Protein AF-A0A419EZ38-F1 (afdb_monomer_lite)

Secondary structure (DSSP, 8-state):
----------HHHHHHHHHHH-TT-HHHHHHHHHHHHHHHHHHHHHHHHTTPPPPTT--SSHHHHHHHHHHHHHHHT--BTTBTTHHHHHHHHHTT---TTTS-HHHHHHHHHHHHHHHHHHHHHHHHSS--HHHHHHHHHHHHHHTSTTEEEEE-TTT-PEEEEESS--SPP-TTSPPPPHHHHHHHHHHHHHH---HHHHHHHHHHHHHH-TTS-S-EEHHHHHHHHHHHHHHHHS-SS--PPP-HHHHHHHHHHHHHHHHHHIIIIIHHHHHHTTSS-GGGHHHHHHHHHHHHHHHHHHS----HHHHHHHH-TTS-HHHIIIIIHHHHHHHHHHHHHHHHHHHHHHGGGS---

Radius of gyration: 25.76 Å; chains: 1; bounding box: 58×53×88 Å

Foldseek 3Di:
DDPPPPPDPPQLLVLLLQCVVCVVDPVSVVSNLVSLLVLLLVLVLVCVVVVDDFFPPADPDSVSSSVLSVVLVPVQQDADVVQGSVLVVVQCVVVVNDPSVPDDSVVSVVSVSVSSSVSSVVVRVVSNQPFDVVLVVLLVVLVVLQVDPQKDWDADPPQRFIKIAGPVQPDDWPVVAAADDLLVLLVQLLVLVVVDVPSNSSVVSSLVVLSVVSRHTSMDGSLSNSLSNLLNVQQVVVCPDDDDPDNCVVLVVLLVVLLVVLLVCCVPPPVVVCVVVVLDDPVCVSLLSQLLSSQSSSCSRNVHGNDSVVSSCSRPVVADPVNCVVRPVVSSCVSNVSSVVSSCVSVVVVVVPPPDD

Structure (mmCIF, N/CA/C/O backbone):
data_AF-A0A419EZ38-F1
#
_entry.id   AF-A0A419EZ38-F1
#
loop_
_atom_site.group_PDB
_atom_site.id
_atom_site.type_symbol
_atom_site.label_atom_id
_atom_site.label_alt_id
_atom_site.label_comp_id
_atom_site.label_asym_id
_atom_site.label_entity_id
_atom_site.label_seq_id
_atom_site.pdbx_PDB_ins_code
_atom_site.Cartn_x
_atom_site.Cartn_y
_atom_site.Cartn_z
_atom_site.occupancy
_atom_site.B_iso_or_equiv
_atom_site.auth_seq_id
_atom_site.auth_comp_id
_atom_site.auth_asym_id
_atom_site.auth_atom_id
_atom_site.pdbx_PDB_model_num
ATOM 1 N N . MET A 1 1 ? -13.660 16.833 58.327 1.00 40.72 1 MET A N 1
ATOM 2 C CA . MET A 1 1 ? -12.848 17.108 57.128 1.00 40.72 1 MET A CA 1
ATOM 3 C C . MET A 1 1 ? -13.363 16.194 56.044 1.00 40.72 1 MET A C 1
ATOM 5 O O . MET A 1 1 ? -12.962 15.042 55.965 1.00 40.72 1 MET A O 1
ATOM 9 N N . SER A 1 2 ? -14.367 16.683 55.332 1.00 37.59 2 SER A N 1
ATOM 10 C CA . SER A 1 2 ? -15.041 15.979 54.251 1.00 37.59 2 SER A CA 1
ATOM 11 C C . SER A 1 2 ? -14.731 16.806 53.015 1.00 37.59 2 SER A C 1
ATOM 13 O O . SER A 1 2 ? -15.433 17.773 52.734 1.00 37.59 2 SER A O 1
ATOM 15 N N . ASP A 1 3 ? -13.627 16.488 52.340 1.00 39.81 3 ASP A N 1
ATOM 16 C CA . ASP A 1 3 ? -13.374 17.002 50.996 1.00 39.81 3 ASP A CA 1
ATOM 17 C C . ASP A 1 3 ? -14.298 16.245 50.043 1.00 39.81 3 ASP A C 1
ATOM 19 O O . ASP A 1 3 ? -13.928 15.284 49.373 1.00 39.81 3 ASP A O 1
ATOM 23 N N . SER A 1 4 ? -15.560 16.666 50.031 1.00 40.25 4 SER A N 1
ATOM 24 C CA . SER A 1 4 ? -16.464 16.469 48.909 1.00 40.25 4 SER A CA 1
ATOM 25 C C . SER A 1 4 ? -15.930 17.310 47.754 1.00 40.25 4 SER A C 1
ATOM 27 O O . SER A 1 4 ? -16.379 18.431 47.519 1.00 40.25 4 SER A O 1
ATOM 29 N N . SER A 1 5 ? -14.915 16.780 47.068 1.00 44.94 5 SER A N 1
ATOM 30 C CA . SER A 1 5 ? -14.489 17.295 45.778 1.00 44.94 5 SER A CA 1
ATOM 31 C C . SER A 1 5 ? -15.678 17.159 44.833 1.00 44.94 5 SER A C 1
ATOM 33 O O . SER A 1 5 ? -16.030 16.045 44.431 1.00 44.94 5 SER A O 1
ATOM 35 N N . ASN A 1 6 ? -16.307 18.291 44.518 1.00 41.53 6 ASN A N 1
ATOM 36 C CA . ASN A 1 6 ? -17.146 18.455 43.340 1.00 41.53 6 ASN A CA 1
ATOM 37 C C . ASN A 1 6 ? -16.342 17.943 42.145 1.00 41.53 6 ASN A C 1
ATOM 39 O O . ASN A 1 6 ? -15.473 18.634 41.619 1.00 41.53 6 ASN A O 1
ATOM 43 N N . THR A 1 7 ? -16.585 16.692 41.773 1.00 51.69 7 THR A N 1
ATOM 44 C CA . THR A 1 7 ? -16.145 16.140 40.502 1.00 51.69 7 THR A CA 1
ATOM 45 C C . THR A 1 7 ? -17.016 16.851 39.486 1.00 51.69 7 THR A C 1
ATOM 47 O O . THR A 1 7 ? -18.192 16.532 39.355 1.00 51.69 7 THR A O 1
ATOM 50 N N . GLU A 1 8 ? -16.474 17.911 38.884 1.00 53.47 8 GLU A N 1
ATOM 51 C CA . GLU A 1 8 ? -17.112 18.626 37.782 1.00 53.47 8 GLU A CA 1
ATOM 52 C C . GLU A 1 8 ? -17.697 17.603 36.805 1.00 53.47 8 GLU A C 1
ATOM 54 O O . GLU A 1 8 ? -16.996 16.683 36.369 1.00 53.47 8 GLU A O 1
ATOM 59 N N . ASP A 1 9 ? -18.992 17.740 36.511 1.00 70.50 9 ASP A N 1
ATOM 60 C CA . ASP A 1 9 ? -19.717 16.908 35.555 1.00 70.50 9 ASP A CA 1
ATOM 61 C C . ASP A 1 9 ? -19.033 17.021 34.192 1.00 70.50 9 ASP A C 1
ATOM 63 O O . ASP A 1 9 ? -19.310 17.921 33.400 1.00 70.50 9 ASP A O 1
ATOM 67 N N . ASN A 1 10 ? -18.089 16.122 33.923 1.00 86.94 10 ASN A N 1
ATOM 68 C CA . ASN A 1 10 ? -17.399 16.068 32.651 1.00 86.94 10 ASN A CA 1
ATOM 69 C C . ASN A 1 10 ? -18.425 15.636 31.585 1.00 86.94 10 ASN A C 1
ATOM 71 O O . ASN A 1 10 ? -18.855 14.474 31.591 1.00 86.94 10 ASN A O 1
ATOM 75 N N . PRO A 1 11 ? -18.829 16.534 30.666 1.00 90.81 11 PRO A N 1
ATOM 76 C CA . PRO A 1 11 ? -19.909 16.256 29.723 1.00 90.81 11 PRO A CA 1
ATOM 77 C C . PRO A 1 11 ? -19.550 15.112 28.768 1.00 90.81 11 PRO A C 1
ATOM 79 O O . PRO A 1 11 ? -20.432 14.362 28.352 1.00 90.81 11 PRO A O 1
ATOM 82 N N . ASP A 1 12 ? -18.259 14.923 28.477 1.00 92.44 12 ASP A N 1
ATOM 83 C CA . ASP A 1 12 ? -17.781 13.813 27.656 1.00 92.44 12 ASP A CA 1
ATOM 84 C C . ASP A 1 12 ? -17.934 12.485 28.410 1.00 92.44 12 ASP A C 1
ATOM 86 O O . ASP A 1 12 ? -18.414 11.503 27.847 1.00 92.44 12 ASP A O 1
ATOM 90 N N . ALA A 1 13 ? -17.586 12.454 29.703 1.00 92.94 13 ALA A N 1
ATOM 91 C CA . ALA A 1 13 ? -17.761 11.264 30.536 1.00 92.94 13 ALA A CA 1
ATOM 92 C C . ALA A 1 13 ? -19.241 10.878 30.670 1.00 92.94 13 ALA A C 1
ATOM 94 O O . ALA A 1 13 ? -19.571 9.694 30.618 1.00 92.94 13 ALA A O 1
ATOM 95 N N . SER A 1 14 ? -20.122 11.873 30.798 1.00 93.62 14 SER A N 1
ATOM 96 C CA . SER A 1 14 ? -21.572 11.674 30.833 1.00 93.62 14 SER A CA 1
ATOM 97 C C . SER A 1 14 ? -22.091 11.067 29.524 1.00 93.62 14 SER A C 1
ATOM 99 O O . SER A 1 14 ? -22.718 10.010 29.546 1.00 93.62 14 SER A O 1
ATOM 101 N N . ALA A 1 15 ? -21.719 11.638 28.370 1.00 94.62 15 ALA A N 1
ATOM 102 C CA . ALA A 1 15 ? -22.117 11.120 27.059 1.00 94.62 15 ALA A CA 1
ATOM 103 C C . ALA A 1 15 ? -21.639 9.677 26.813 1.00 94.62 15 ALA A C 1
ATOM 105 O O . ALA A 1 15 ? -22.393 8.855 26.289 1.00 94.62 15 ALA A O 1
ATOM 106 N N . ILE A 1 16 ? -20.406 9.345 27.218 1.00 95.06 16 ILE A N 1
ATOM 107 C CA . ILE A 1 16 ? -19.875 7.976 27.121 1.00 95.06 16 ILE A CA 1
ATOM 108 C C . ILE A 1 16 ? -20.663 7.035 28.037 1.00 95.06 16 ILE A C 1
ATOM 110 O O . ILE A 1 16 ? -21.103 5.976 27.594 1.00 95.06 16 ILE A O 1
ATOM 114 N N . ARG A 1 17 ? -20.859 7.410 29.307 1.00 94.69 17 ARG A N 1
ATOM 115 C CA . ARG A 1 17 ? -21.536 6.565 30.300 1.00 94.69 17 ARG A CA 1
ATOM 116 C C . ARG A 1 17 ? -22.986 6.289 29.910 1.00 94.69 17 ARG A C 1
ATOM 118 O O . ARG A 1 17 ? -23.416 5.138 29.942 1.00 94.69 17 ARG A O 1
ATOM 125 N N . ASP A 1 18 ? -23.719 7.315 29.497 1.00 94.31 18 ASP A N 1
ATOM 126 C CA . ASP A 1 18 ? -25.121 7.186 29.103 1.00 94.31 18 ASP A CA 1
ATOM 127 C C . ASP A 1 18 ? -25.289 6.303 27.862 1.00 94.31 18 ASP A C 1
ATOM 129 O O . ASP A 1 18 ? -26.202 5.475 27.811 1.00 94.31 18 ASP A O 1
ATOM 133 N N . PHE A 1 19 ? -24.375 6.407 26.893 1.00 95.31 19 PHE A N 1
ATOM 134 C CA . PHE A 1 19 ? -24.345 5.505 25.744 1.00 95.31 19 PHE A CA 1
ATOM 135 C C . PHE A 1 19 ? -24.029 4.060 26.138 1.00 95.31 19 PHE A C 1
ATOM 137 O O . PHE A 1 19 ? -24.711 3.144 25.685 1.00 95.31 19 PHE A O 1
ATOM 144 N N . LEU A 1 20 ? -23.039 3.837 27.005 1.00 92.62 20 LEU A N 1
ATOM 145 C CA . LEU A 1 20 ? -22.665 2.488 27.437 1.00 92.62 20 LEU A CA 1
ATOM 146 C C . LEU A 1 20 ? -23.777 1.796 28.245 1.00 92.62 20 LEU A C 1
ATOM 148 O O . LEU A 1 20 ? -23.912 0.575 28.169 1.00 92.62 20 LEU A O 1
ATOM 152 N N . ARG A 1 21 ? -24.607 2.562 28.967 1.00 91.62 21 ARG A N 1
ATOM 153 C CA . ARG A 1 21 ? -25.803 2.061 29.671 1.00 91.62 21 ARG A CA 1
ATOM 154 C C . ARG A 1 21 ? -26.955 1.737 28.725 1.00 91.62 21 ARG A C 1
ATOM 156 O O . ARG A 1 21 ? -27.638 0.732 28.903 1.00 91.62 21 ARG A O 1
ATOM 163 N N . ALA A 1 22 ? -27.202 2.612 27.754 1.00 90.94 22 ALA A N 1
ATOM 164 C CA . ALA A 1 22 ? -28.363 2.540 26.875 1.00 90.94 22 ALA A CA 1
ATOM 165 C C . ALA A 1 22 ? -27.959 2.717 25.398 1.00 90.94 22 ALA A C 1
ATOM 167 O O . ALA A 1 22 ? -28.362 3.693 24.759 1.00 90.94 22 ALA A O 1
ATOM 168 N N . PRO A 1 23 ? -27.219 1.757 24.809 1.00 87.62 23 PRO A N 1
ATOM 169 C CA . PRO A 1 23 ? -26.631 1.907 23.472 1.00 87.62 23 PRO A CA 1
ATOM 170 C C . PRO A 1 23 ? -27.668 1.949 22.336 1.00 87.62 23 PRO A C 1
ATOM 172 O O . PRO A 1 23 ? -27.372 2.379 21.222 1.00 87.62 23 PRO A O 1
ATOM 175 N N . HIS A 1 24 ? -28.899 1.510 22.608 1.00 87.19 24 HIS A N 1
ATOM 176 C CA . HIS A 1 24 ? -30.027 1.570 21.672 1.00 87.19 24 HIS A CA 1
ATOM 177 C C . HIS A 1 24 ? -30.850 2.860 21.796 1.00 87.19 24 HIS A C 1
ATOM 179 O O . HIS A 1 24 ? -31.748 3.104 20.990 1.00 87.19 24 HIS A O 1
ATOM 185 N N . GLY A 1 25 ? -30.569 3.686 22.806 1.00 89.44 25 GLY A N 1
ATOM 186 C CA . GLY A 1 25 ? -31.227 4.967 22.990 1.00 89.44 25 GLY A CA 1
ATOM 187 C C . GLY A 1 25 ? -30.736 5.971 21.954 1.00 89.44 25 GLY A C 1
ATOM 188 O O . GLY A 1 25 ? -29.556 6.311 21.921 1.00 89.44 25 GLY A O 1
ATOM 189 N N . ARG A 1 26 ? -31.643 6.467 21.105 1.00 88.56 26 ARG A N 1
ATOM 190 C CA . ARG A 1 26 ? -31.303 7.402 20.020 1.00 88.56 26 ARG A CA 1
ATOM 191 C C . ARG A 1 26 ? -30.570 8.646 20.527 1.00 88.56 26 ARG A C 1
ATOM 193 O O . ARG A 1 26 ? -29.545 9.012 19.970 1.00 88.56 26 ARG A O 1
ATOM 200 N N . ARG A 1 27 ? -31.062 9.255 21.610 1.00 93.38 27 ARG A N 1
ATOM 201 C CA . ARG A 1 27 ? -30.471 10.468 22.195 1.00 93.38 27 ARG A CA 1
ATOM 202 C C . ARG A 1 27 ? -29.065 10.214 22.748 1.00 93.38 27 ARG A C 1
ATOM 204 O O . ARG A 1 27 ? -28.181 11.046 22.577 1.00 93.38 27 ARG A O 1
ATOM 211 N N . GLN A 1 28 ? -28.866 9.074 23.405 1.00 93.50 28 GLN A N 1
ATOM 212 C CA . GLN A 1 28 ? -27.575 8.667 23.959 1.00 93.50 28 GLN A CA 1
ATOM 213 C C . GLN A 1 28 ? -26.574 8.365 22.841 1.00 93.50 28 GLN A C 1
ATOM 215 O O . GLN A 1 28 ? -25.431 8.811 22.898 1.00 93.50 28 GLN A O 1
ATOM 220 N N . PHE A 1 29 ? -27.023 7.667 21.795 1.00 91.88 29 PHE A N 1
ATOM 221 C CA . PHE A 1 29 ? -26.223 7.418 20.602 1.00 91.88 29 PHE A CA 1
ATOM 222 C C . PHE A 1 29 ? -25.830 8.717 19.894 1.00 91.88 29 PHE A C 1
ATOM 224 O O . PHE A 1 29 ? -24.659 8.885 19.588 1.00 91.88 29 PHE A O 1
ATOM 231 N N . GLU A 1 30 ? -26.763 9.645 19.665 1.00 90.31 30 GLU A N 1
ATOM 232 C CA . GLU A 1 30 ? -26.481 10.930 19.007 1.00 90.31 30 GLU A CA 1
ATOM 233 C C . GLU A 1 30 ? -25.438 11.743 19.792 1.00 90.31 30 GLU A C 1
ATOM 235 O O . GLU A 1 30 ? -24.449 12.192 19.214 1.00 90.31 30 GLU A O 1
ATOM 240 N N . ALA A 1 31 ? -25.586 11.844 21.119 1.00 92.00 31 ALA A N 1
ATOM 241 C CA . ALA A 1 31 ? -24.614 12.531 21.973 1.00 92.00 31 ALA A CA 1
ATOM 242 C C . ALA A 1 31 ? -23.217 11.881 21.918 1.00 92.00 31 ALA A C 1
ATOM 244 O O . ALA A 1 31 ? -22.201 12.574 21.818 1.00 92.00 31 ALA A O 1
ATOM 245 N N . PHE A 1 32 ? -23.155 10.548 21.945 1.00 95.06 32 PHE A N 1
ATOM 246 C CA . PHE A 1 32 ? -21.900 9.808 21.836 1.00 95.06 32 PHE A CA 1
ATOM 247 C C . PHE A 1 32 ? -21.281 9.897 20.435 1.00 95.06 32 PHE A C 1
ATOM 249 O O . PHE A 1 32 ? -20.066 10.055 20.307 1.00 95.06 32 PHE A O 1
ATOM 256 N N . PHE A 1 33 ? -22.097 9.847 19.382 1.00 92.88 33 PHE A N 1
ATOM 257 C CA . PHE A 1 33 ? -21.670 10.013 17.996 1.00 92.88 33 PHE A CA 1
ATOM 258 C C . PHE A 1 33 ? -21.051 11.393 17.778 1.00 92.88 33 PHE A C 1
ATOM 260 O O . PHE A 1 33 ? -19.966 11.491 17.207 1.00 92.88 33 PHE A O 1
ATOM 267 N N . ASP A 1 34 ? -21.683 12.455 18.280 1.00 92.12 34 ASP A N 1
ATOM 268 C CA . ASP A 1 34 ? -21.148 13.812 18.168 1.00 92.12 34 ASP A CA 1
ATOM 269 C C . ASP A 1 34 ? -19.827 13.985 18.919 1.00 92.12 34 ASP A C 1
ATOM 271 O O . ASP A 1 34 ? -18.895 14.605 18.390 1.00 92.12 34 ASP A O 1
ATOM 275 N N . LEU A 1 35 ? -19.702 13.385 20.107 1.00 95.00 35 LEU A N 1
ATOM 276 C CA . LEU A 1 35 ? -18.433 13.326 20.830 1.00 95.00 35 LEU A CA 1
ATOM 277 C C . LEU A 1 35 ? -17.352 12.626 19.992 1.00 95.00 35 LEU A C 1
ATOM 279 O O . LEU A 1 35 ? -16.264 13.179 19.802 1.00 95.00 35 LEU A O 1
ATOM 283 N N . CYS A 1 36 ? -17.659 11.444 19.450 1.00 94.50 36 CYS A N 1
ATOM 284 C CA . CYS A 1 36 ? -16.749 10.692 18.591 1.00 94.50 36 CYS A CA 1
ATOM 285 C C . CYS A 1 36 ? -16.334 11.511 17.363 1.00 94.50 36 CYS A C 1
ATOM 287 O O . CYS A 1 36 ? -15.150 11.603 17.047 1.00 94.50 36 CYS A O 1
ATOM 289 N N . ARG A 1 37 ? -17.288 12.157 16.689 1.00 92.00 37 ARG A N 1
ATOM 290 C CA . ARG A 1 37 ? -17.049 12.945 15.475 1.00 92.00 37 ARG A CA 1
ATOM 291 C C . ARG A 1 37 ? -16.149 14.138 15.752 1.00 92.00 37 ARG A C 1
ATOM 293 O O . ARG A 1 37 ? -15.197 14.364 15.006 1.00 92.00 37 ARG A O 1
ATOM 300 N N . ARG A 1 38 ? -16.401 14.875 16.838 1.00 94.06 38 ARG A N 1
ATOM 301 C CA . ARG A 1 38 ? -15.586 16.026 17.256 1.00 94.06 38 ARG A CA 1
ATOM 302 C C . ARG A 1 38 ? -14.145 15.622 17.570 1.00 94.06 38 ARG A C 1
ATOM 304 O O . ARG A 1 38 ? -13.208 16.289 17.121 1.00 94.06 38 ARG A O 1
ATOM 311 N N . GLU A 1 39 ? -13.961 14.537 18.316 1.00 93.69 39 GLU A N 1
ATOM 312 C CA . GLU A 1 39 ? -12.636 14.023 18.681 1.00 93.69 39 GLU A CA 1
ATOM 313 C C . GLU A 1 39 ? -11.887 13.467 17.458 1.00 93.69 39 GLU A C 1
ATOM 315 O O . GLU A 1 39 ? -10.721 13.813 17.253 1.00 93.69 39 GLU A O 1
ATOM 320 N N . THR A 1 40 ? -12.553 12.695 16.591 1.00 91.19 40 THR A N 1
ATOM 321 C CA . THR A 1 40 ? -11.968 12.180 15.339 1.00 91.19 40 THR A CA 1
ATOM 322 C C . THR A 1 40 ? -11.565 13.317 14.409 1.00 91.19 40 THR A C 1
ATOM 324 O O . THR A 1 40 ? -10.421 13.361 13.968 1.00 91.19 40 THR A O 1
ATOM 327 N N . HIS A 1 41 ? -12.443 14.292 14.169 1.00 90.25 41 HIS A N 1
ATOM 328 C CA . HIS A 1 41 ? -12.139 15.459 13.340 1.00 90.25 41 HIS A CA 1
ATOM 329 C C . HIS A 1 41 ? -10.919 16.237 13.867 1.00 90.25 41 HIS A C 1
ATOM 331 O O . HIS A 1 41 ? -10.005 16.579 13.114 1.00 90.25 41 HIS A O 1
ATOM 337 N N . THR A 1 42 ? -10.866 16.480 15.181 1.00 90.38 42 THR A N 1
ATOM 338 C CA . THR A 1 42 ? -9.725 17.152 15.827 1.00 90.38 42 THR A CA 1
ATOM 339 C C . THR A 1 42 ? -8.436 16.353 15.646 1.00 90.38 42 THR A C 1
ATOM 341 O O . THR A 1 42 ? -7.384 16.915 15.336 1.00 90.38 42 THR A O 1
ATOM 344 N N . TYR A 1 43 ? -8.516 15.031 15.792 1.00 91.06 43 TYR A N 1
ATOM 345 C CA . TYR A 1 43 ? -7.379 14.143 15.605 1.00 91.06 43 TYR A CA 1
ATOM 346 C C . TYR A 1 43 ? -6.883 14.109 14.152 1.00 91.06 43 TYR A C 1
ATOM 348 O O . TYR A 1 43 ? -5.677 14.193 13.928 1.00 91.06 43 TYR A O 1
ATOM 356 N N . LEU A 1 44 ? -7.782 14.063 13.165 1.00 84.06 44 LEU A N 1
ATOM 357 C CA . LEU A 1 44 ? -7.433 14.084 11.740 1.00 84.06 44 LEU A CA 1
ATOM 358 C C . LEU A 1 44 ? -6.740 15.394 11.340 1.00 84.06 44 LEU A C 1
ATOM 360 O O . LEU A 1 44 ? -5.703 15.368 10.676 1.00 84.06 44 LEU A O 1
ATOM 364 N N . ARG A 1 45 ? -7.238 16.542 11.821 1.00 85.94 45 ARG A N 1
ATOM 365 C CA . ARG A 1 45 ? -6.566 17.840 11.629 1.00 85.94 45 ARG A CA 1
ATOM 366 C C . ARG A 1 45 ? -5.172 17.859 12.245 1.00 85.94 45 ARG A C 1
ATOM 368 O O . ARG A 1 45 ? -4.234 18.375 11.643 1.00 85.94 45 ARG A O 1
ATOM 375 N N . HIS A 1 46 ? -5.021 17.271 13.430 1.00 85.44 46 HIS A N 1
ATOM 376 C CA . HIS A 1 46 ? -3.725 17.142 14.095 1.00 85.44 46 HIS A CA 1
ATOM 377 C C . HIS A 1 46 ? -2.752 16.235 13.328 1.00 85.44 46 HIS A C 1
ATOM 379 O O . HIS A 1 46 ? -1.562 16.537 13.258 1.00 85.44 46 HIS A O 1
ATOM 385 N N . LEU A 1 47 ? -3.232 15.143 12.724 1.00 77.88 47 LEU A N 1
ATOM 386 C CA . LEU A 1 47 ? -2.419 14.305 11.838 1.00 77.88 47 LEU A CA 1
ATOM 387 C C . LEU A 1 47 ? -1.970 15.087 10.598 1.00 77.88 47 LEU A C 1
ATOM 389 O O . LEU A 1 47 ? -0.781 15.079 10.275 1.00 77.88 47 LEU A O 1
ATOM 393 N N . SER A 1 48 ? -2.881 15.822 9.960 1.00 77.12 48 SER A N 1
ATOM 394 C CA . SER A 1 48 ? -2.561 16.671 8.806 1.00 77.12 48 SER A CA 1
ATOM 395 C C . SER A 1 48 ? -1.510 17.732 9.127 1.00 77.12 48 SER A C 1
ATOM 397 O O . SER A 1 48 ? -0.497 17.838 8.440 1.00 77.12 48 SER A O 1
ATOM 399 N N . ALA A 1 49 ? -1.667 18.435 10.255 1.00 73.69 49 ALA A N 1
ATOM 400 C CA . ALA A 1 49 ? -0.692 19.413 10.740 1.00 73.69 49 ALA A CA 1
ATOM 401 C C . ALA A 1 49 ? 0.698 18.801 11.008 1.00 73.69 49 ALA A C 1
ATOM 403 O O . ALA A 1 49 ? 1.705 19.504 11.004 1.00 73.69 49 ALA A O 1
ATOM 404 N N . ARG A 1 50 ? 0.772 17.480 11.214 1.00 73.00 50 ARG A N 1
ATOM 405 C CA . ARG A 1 50 ? 2.018 16.706 11.339 1.00 73.00 50 ARG A CA 1
ATOM 406 C C . ARG A 1 50 ? 2.540 16.162 10.002 1.00 73.00 50 ARG A C 1
ATOM 408 O O . ARG A 1 50 ? 3.426 15.309 10.005 1.00 73.00 50 ARG A O 1
ATOM 415 N N . GLY A 1 51 ? 1.999 16.618 8.874 1.00 62.19 51 GLY A N 1
ATOM 416 C CA . GLY A 1 51 ? 2.413 16.215 7.530 1.00 62.19 51 GLY A CA 1
ATOM 417 C C . GLY A 1 51 ? 1.867 14.855 7.086 1.00 62.19 51 GLY A C 1
ATOM 418 O O . GLY A 1 51 ? 2.480 14.179 6.253 1.00 62.19 51 GLY A O 1
ATOM 419 N N . TRP A 1 52 ? 0.752 14.397 7.661 1.00 65.31 52 TRP A N 1
ATOM 420 C CA . TRP A 1 52 ? 0.039 13.237 7.125 1.00 65.31 52 TRP A CA 1
ATOM 421 C C . TRP A 1 52 ? -0.774 13.670 5.902 1.00 65.31 52 TRP A C 1
ATOM 423 O O . TRP A 1 52 ? -1.505 14.652 5.962 1.00 65.31 52 TRP A O 1
ATOM 433 N N . GLN A 1 53 ? -0.627 12.945 4.792 1.00 66.81 53 GLN A N 1
ATOM 434 C CA . GLN A 1 53 ? -1.393 13.201 3.570 1.00 66.81 53 GLN A CA 1
ATOM 435 C C . GLN A 1 53 ? -2.828 12.705 3.741 1.00 66.81 53 GLN A C 1
ATOM 437 O O . GLN A 1 53 ? -3.030 11.624 4.299 1.00 66.81 53 GLN A O 1
ATOM 442 N N . MET A 1 54 ? -3.790 13.492 3.257 1.00 70.88 54 MET A N 1
ATOM 443 C CA . MET A 1 54 ? -5.190 13.079 3.172 1.00 70.88 54 MET A CA 1
ATOM 444 C C . MET A 1 54 ? -5.357 11.921 2.179 1.00 70.88 54 MET A C 1
ATOM 446 O O . MET A 1 54 ? -4.581 11.833 1.222 1.00 70.88 54 MET A O 1
ATOM 450 N N . PRO A 1 55 ? -6.354 11.041 2.383 1.00 65.88 55 PRO A N 1
ATOM 451 C CA . PRO A 1 55 ? -6.753 10.071 1.372 1.00 65.88 55 PRO A CA 1
ATOM 452 C C . PRO A 1 55 ? -7.169 10.767 0.068 1.00 65.88 55 PRO A C 1
ATOM 454 O O . PRO A 1 55 ? -7.632 11.910 0.076 1.00 65.88 55 PRO A O 1
ATOM 457 N N . ALA A 1 56 ? -7.011 10.075 -1.061 1.00 59.62 56 ALA A N 1
ATOM 458 C CA . ALA A 1 56 ? -7.406 10.606 -2.362 1.00 59.62 56 ALA A CA 1
ATOM 459 C C . ALA A 1 56 ? -8.909 10.946 -2.386 1.00 59.62 56 ALA A C 1
ATOM 461 O O . ALA A 1 56 ? -9.728 10.186 -1.876 1.00 59.62 56 ALA A O 1
ATOM 462 N N . GLY A 1 57 ? -9.263 12.091 -2.975 1.00 60.75 57 GLY A N 1
ATOM 463 C CA . GLY A 1 57 ? -10.637 12.612 -2.986 1.00 60.75 57 GLY A CA 1
ATOM 464 C C . GLY A 1 57 ? -10.975 13.558 -1.829 1.00 60.75 57 GLY A C 1
ATOM 465 O O . GLY A 1 57 ? -12.017 14.203 -1.882 1.00 60.75 57 GLY A O 1
ATOM 466 N N . PHE A 1 58 ? -10.085 13.704 -0.841 1.00 65.88 58 PHE A N 1
ATOM 467 C CA . PHE A 1 58 ? -10.229 14.657 0.259 1.00 65.88 58 PHE A CA 1
ATOM 468 C C . PHE A 1 58 ? -9.177 15.765 0.162 1.00 65.88 58 PHE A C 1
ATOM 470 O O . PHE A 1 58 ? -7.999 15.513 -0.098 1.00 65.88 58 PHE A O 1
ATOM 477 N N . ASP A 1 59 ? -9.599 17.003 0.402 1.00 76.81 59 ASP A N 1
ATOM 478 C CA . ASP A 1 59 ? -8.718 18.167 0.494 1.00 76.81 59 ASP A CA 1
ATOM 479 C C . ASP A 1 59 ? -8.507 18.602 1.958 1.00 76.81 59 ASP A C 1
ATOM 481 O O . ASP A 1 59 ? -8.969 17.969 2.907 1.00 76.81 59 ASP A O 1
ATOM 485 N N . ASN A 1 60 ? -7.777 19.701 2.169 1.00 74.81 60 ASN A N 1
ATOM 486 C CA . ASN A 1 60 ? -7.573 20.270 3.505 1.00 74.81 60 ASN A CA 1
ATOM 487 C C . ASN A 1 60 ? -8.745 21.155 3.978 1.00 74.81 60 ASN A C 1
ATOM 489 O O . ASN A 1 60 ? -8.572 21.935 4.921 1.00 74.81 60 ASN A O 1
ATOM 493 N N . SER A 1 61 ? -9.919 21.070 3.347 1.00 78.19 61 SER A N 1
ATOM 494 C CA . SER A 1 61 ? -11.089 21.839 3.767 1.00 78.19 61 SER A CA 1
ATOM 495 C C . SER A 1 61 ? -11.722 21.257 5.041 1.00 78.19 61 SER A C 1
ATOM 497 O O . SER A 1 61 ? -11.643 20.051 5.292 1.00 78.19 61 SER A O 1
ATOM 499 N N . PRO A 1 62 ? -12.385 22.088 5.868 1.00 75.69 62 PRO A N 1
ATOM 500 C CA . PRO A 1 62 ? -13.122 21.618 7.043 1.00 75.69 62 PRO A CA 1
ATOM 501 C C . PRO A 1 62 ? -14.195 20.564 6.738 1.00 75.69 62 PRO A C 1
ATOM 503 O O . PRO A 1 62 ? -14.484 19.735 7.602 1.00 75.69 62 PRO A O 1
ATOM 506 N N . ASP A 1 63 ? -14.782 20.597 5.541 1.00 74.12 63 ASP A N 1
ATOM 507 C CA . ASP A 1 63 ? -15.825 19.655 5.136 1.00 74.12 63 ASP A CA 1
ATOM 508 C C . ASP A 1 63 ? -15.224 18.281 4.806 1.00 74.12 63 ASP A C 1
ATOM 510 O O . ASP A 1 63 ? -15.701 17.281 5.339 1.00 74.12 63 ASP A O 1
ATOM 514 N N . SER A 1 64 ? -14.074 18.226 4.122 1.00 74.81 64 SER A N 1
ATOM 515 C CA . SER A 1 64 ? -13.328 16.974 3.904 1.00 74.81 64 SER A CA 1
ATOM 516 C C . SER A 1 64 ? -12.965 16.258 5.210 1.00 74.81 64 SER A C 1
ATOM 518 O O . SER A 1 64 ? -13.111 15.043 5.323 1.00 74.81 64 SER A O 1
ATOM 520 N N . TYR A 1 65 ? -12.547 16.991 6.250 1.00 78.81 65 TYR A N 1
ATOM 521 C CA . TYR A 1 65 ? -12.284 16.387 7.565 1.00 78.81 65 TYR A CA 1
ATOM 522 C C . TYR A 1 65 ? -13.547 15.871 8.253 1.00 78.81 65 TYR A C 1
ATOM 524 O O . TYR A 1 65 ? -13.470 14.949 9.069 1.00 78.81 65 TYR A O 1
ATOM 532 N N . ARG A 1 66 ? -14.694 16.505 7.999 1.00 76.62 66 ARG A N 1
ATOM 533 C CA . ARG A 1 66 ? -15.974 16.096 8.576 1.00 76.62 66 ARG A CA 1
ATOM 534 C C . ARG A 1 66 ? -16.444 14.796 7.941 1.00 76.62 66 ARG A C 1
ATOM 536 O O . ARG A 1 66 ? -16.806 13.888 8.685 1.00 76.62 66 ARG A O 1
ATOM 543 N N . ASP A 1 67 ? -16.383 14.710 6.621 1.00 73.25 67 ASP A N 1
ATOM 544 C CA . ASP A 1 67 ? -16.783 13.524 5.865 1.00 73.25 67 ASP A CA 1
ATOM 545 C C . ASP A 1 67 ? -15.859 12.349 6.190 1.00 73.25 67 ASP A C 1
ATOM 547 O O . ASP A 1 67 ? -16.320 11.282 6.589 1.00 73.25 67 ASP A O 1
ATOM 551 N N . LEU A 1 68 ? -14.547 12.591 6.217 1.00 76.69 68 LEU A N 1
ATOM 552 C CA . LEU A 1 68 ? -13.577 11.569 6.601 1.00 76.69 68 LEU A CA 1
ATOM 553 C C . LEU A 1 68 ? -13.755 11.091 8.051 1.00 76.69 68 LEU A C 1
ATOM 555 O O . LEU A 1 68 ? -13.538 9.919 8.364 1.00 76.69 68 LEU A O 1
ATOM 559 N N . ALA A 1 69 ? -14.163 11.977 8.965 1.00 85.12 69 ALA A N 1
ATOM 560 C CA . ALA A 1 69 ? -14.495 11.567 10.325 1.00 85.12 69 ALA A CA 1
ATOM 561 C C . ALA A 1 69 ? -15.716 10.636 10.354 1.00 85.12 69 ALA A C 1
ATOM 563 O O . ALA A 1 69 ? -15.734 9.712 11.162 1.00 85.12 69 ALA A O 1
ATOM 564 N N . ILE A 1 70 ? -16.712 10.840 9.487 1.00 78.12 70 ILE A N 1
ATOM 565 C CA . ILE A 1 70 ? -17.872 9.946 9.368 1.00 78.12 70 ILE A CA 1
ATOM 566 C C . ILE A 1 70 ? -17.435 8.581 8.827 1.00 78.12 70 ILE A C 1
ATOM 568 O O . ILE A 1 70 ? -17.799 7.562 9.418 1.00 78.12 70 ILE A O 1
ATOM 572 N N . ASP A 1 71 ? -16.593 8.557 7.793 1.00 75.62 71 ASP A N 1
ATOM 573 C CA . ASP A 1 71 ? -16.073 7.317 7.202 1.00 75.62 71 ASP A CA 1
ATOM 574 C C . ASP A 1 71 ? -15.298 6.476 8.220 1.00 75.62 71 ASP A C 1
ATOM 576 O O . ASP A 1 71 ? -15.491 5.265 8.314 1.00 75.62 71 ASP A O 1
ATOM 580 N N . VAL A 1 72 ? -14.479 7.118 9.057 1.00 81.94 72 VAL A N 1
ATOM 581 C CA . VAL A 1 72 ? -13.778 6.455 10.167 1.00 81.94 72 VAL A CA 1
ATOM 582 C C . VAL A 1 72 ? -14.758 5.928 11.221 1.00 81.94 72 VAL A C 1
ATOM 584 O O . VAL A 1 72 ? -14.535 4.867 11.808 1.00 81.94 72 VAL A O 1
ATOM 587 N N . LEU A 1 73 ? -15.840 6.656 11.501 1.00 85.62 73 LEU A N 1
ATOM 588 C CA . LEU A 1 73 ? -16.791 6.278 12.545 1.00 85.62 73 LEU A CA 1
ATOM 589 C C . LEU A 1 73 ? -17.757 5.167 12.136 1.00 85.62 73 LEU A C 1
ATOM 591 O O . LEU A 1 73 ? -18.236 4.456 13.019 1.00 85.62 73 LEU A O 1
ATOM 595 N N . GLY A 1 74 ? -18.015 4.976 10.841 1.00 80.88 74 GLY A N 1
ATOM 596 C CA . GLY A 1 74 ? -18.876 3.898 10.348 1.00 80.88 74 GLY A CA 1
ATOM 597 C C . GLY A 1 74 ? -18.435 2.519 10.865 1.00 80.88 74 GLY A C 1
ATOM 598 O O . GLY A 1 74 ? -19.195 1.864 11.583 1.00 80.88 74 GLY A O 1
ATOM 599 N N . PRO A 1 75 ? -17.188 2.088 10.599 1.00 82.81 75 PRO A N 1
ATOM 600 C CA . PRO A 1 75 ? -16.634 0.852 11.145 1.00 82.81 75 PRO A CA 1
ATOM 601 C C . PRO A 1 75 ? -16.492 0.862 12.676 1.00 82.81 75 PRO A C 1
ATOM 603 O O . PRO A 1 75 ? -16.649 -0.182 13.311 1.00 82.81 75 PRO A O 1
ATOM 606 N N . PHE A 1 76 ? -16.212 2.022 13.284 1.00 90.00 76 PHE A N 1
ATOM 607 C CA . PHE A 1 76 ? -16.061 2.160 14.740 1.00 90.00 76 PHE A CA 1
ATOM 608 C C . PHE A 1 76 ? -17.358 1.839 15.492 1.00 90.00 76 PHE A C 1
ATOM 610 O O . PHE A 1 76 ? -17.344 1.164 16.521 1.00 90.00 76 PHE A O 1
ATOM 617 N N . LEU A 1 77 ? -18.484 2.308 14.956 1.00 89.62 77 LEU A N 1
ATOM 618 C CA . LEU A 1 77 ? -19.819 2.161 15.535 1.00 89.62 77 LEU A CA 1
ATOM 619 C C . LEU A 1 77 ? -20.603 1.006 14.898 1.00 89.62 77 LEU A C 1
ATOM 621 O O . LEU A 1 77 ? -21.821 0.905 15.056 1.00 89.62 77 LEU A O 1
ATOM 625 N N . ALA A 1 78 ? -19.914 0.104 14.200 1.00 84.50 78 ALA A N 1
ATOM 626 C CA . ALA A 1 78 ? -20.536 -1.064 13.607 1.00 84.50 78 ALA A CA 1
ATOM 627 C C . ALA A 1 78 ? -21.101 -2.003 14.686 1.00 84.50 78 ALA A C 1
ATOM 629 O O . ALA A 1 78 ? -20.457 -2.322 15.689 1.00 84.50 78 ALA A O 1
ATOM 630 N N . SER A 1 79 ? -22.309 -2.502 14.438 1.00 85.75 79 SER A N 1
ATOM 631 C CA . SER A 1 79 ? -22.964 -3.525 15.255 1.00 85.75 79 SER A CA 1
ATOM 632 C C . SER A 1 79 ? -23.033 -4.850 14.497 1.00 85.75 79 SER A C 1
ATOM 634 O O . SER A 1 79 ? -23.063 -4.876 13.268 1.00 85.75 79 SER A O 1
ATOM 636 N N . ARG A 1 80 ? -23.062 -5.967 15.228 1.00 85.56 80 ARG A N 1
ATOM 637 C CA . ARG A 1 80 ? -23.300 -7.315 14.683 1.00 85.56 80 ARG A CA 1
ATOM 638 C C . ARG A 1 80 ? -24.476 -7.968 15.414 1.00 85.56 80 ARG A C 1
ATOM 640 O O . ARG A 1 80 ? -24.783 -7.543 16.531 1.00 85.56 80 ARG A O 1
ATOM 647 N N . PRO A 1 81 ? -25.125 -9.000 14.840 1.00 82.50 81 PRO A N 1
ATOM 648 C CA . PRO A 1 81 ? -26.167 -9.746 15.542 1.00 82.50 81 PRO A CA 1
ATOM 649 C C . PRO A 1 81 ? -25.685 -10.195 16.929 1.00 82.50 81 PRO A C 1
ATOM 651 O O . PRO A 1 81 ? -24.646 -10.840 17.053 1.00 82.50 81 PRO A O 1
ATOM 654 N N . GLY A 1 82 ? -26.403 -9.779 17.976 1.00 83.94 82 GLY A N 1
ATOM 655 C CA . GLY A 1 82 ? -26.070 -10.074 19.374 1.00 83.94 82 GLY A CA 1
ATOM 656 C C . GLY A 1 82 ? -24.881 -9.301 19.967 1.00 83.94 82 GLY A C 1
ATOM 657 O O . GLY A 1 82 ? -24.549 -9.528 21.126 1.00 83.94 82 GLY A O 1
ATOM 658 N N . ARG A 1 83 ? -24.228 -8.401 19.217 1.00 87.75 83 ARG A N 1
ATOM 659 C CA . ARG A 1 83 ? -23.065 -7.616 19.678 1.00 87.75 83 ARG A CA 1
ATOM 660 C C . ARG A 1 83 ? -23.154 -6.163 19.183 1.00 87.75 83 ARG A C 1
ATOM 662 O O . ARG A 1 83 ? -22.579 -5.839 18.136 1.00 87.75 83 ARG A O 1
ATOM 669 N N . PRO A 1 84 ? -23.892 -5.290 19.890 1.00 87.50 84 PRO A N 1
ATOM 670 C CA . PRO A 1 84 ? -23.991 -3.881 19.526 1.00 87.50 84 PRO A CA 1
ATOM 671 C C . PRO A 1 84 ? -22.648 -3.177 19.745 1.00 87.50 84 PRO A C 1
ATOM 673 O O . PRO A 1 84 ? -21.987 -3.411 20.753 1.00 87.50 84 PRO A O 1
ATOM 676 N N . TYR A 1 85 ? -22.244 -2.335 18.790 1.00 90.94 85 TYR A N 1
ATOM 677 C CA . TYR A 1 85 ? -21.046 -1.482 18.864 1.00 90.94 85 TYR A CA 1
ATOM 678 C C . TYR A 1 85 ? -19.802 -2.220 19.383 1.00 90.94 85 TYR A C 1
ATOM 680 O O . TYR A 1 85 ? -19.103 -1.753 20.287 1.00 90.94 85 TYR A O 1
ATOM 688 N N .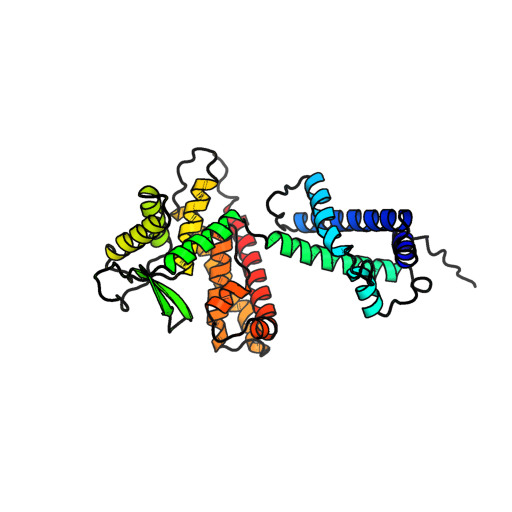 TYR A 1 86 ? -19.556 -3.417 18.841 1.00 90.00 86 TYR A N 1
ATOM 689 C CA . TYR A 1 86 ? -18.649 -4.408 19.431 1.00 90.00 86 TYR A CA 1
ATOM 690 C C . TYR A 1 86 ? -17.225 -3.876 19.643 1.00 90.00 86 TYR A C 1
ATOM 692 O O . TYR A 1 86 ? -16.571 -4.263 20.602 1.00 90.00 86 TYR A O 1
ATOM 700 N N . VAL A 1 87 ? -16.750 -2.951 18.802 1.00 90.12 87 VAL A N 1
ATOM 701 C CA . VAL A 1 87 ? -15.430 -2.315 18.955 1.00 90.12 87 VAL A CA 1
ATOM 702 C C . VAL A 1 87 ? -15.311 -1.583 20.295 1.00 90.12 87 VAL A C 1
ATOM 704 O O . VAL A 1 87 ? -14.285 -1.698 20.967 1.00 90.12 87 VAL A O 1
ATOM 707 N N . VAL A 1 88 ? -16.362 -0.860 20.690 1.00 92.81 88 VAL A N 1
ATOM 708 C CA . VAL A 1 88 ? -16.405 -0.066 21.922 1.00 92.81 88 VAL A CA 1
ATOM 709 C C . VAL A 1 88 ? -16.525 -0.982 23.135 1.00 92.81 88 VAL A C 1
ATOM 711 O O . VAL A 1 88 ? -15.672 -0.943 24.023 1.00 92.81 88 VAL A O 1
ATOM 714 N N . PHE A 1 89 ? -17.533 -1.855 23.150 1.00 93.44 89 PHE A N 1
ATOM 715 C CA . PHE A 1 89 ? -17.795 -2.733 24.294 1.00 93.44 89 PHE A CA 1
ATOM 716 C C . PHE A 1 89 ? -16.666 -3.745 24.530 1.00 93.44 89 PHE A C 1
ATOM 718 O O . PHE A 1 89 ? -16.214 -3.899 25.665 1.00 93.44 89 PHE A O 1
ATOM 725 N N . ASP A 1 90 ? -16.124 -4.367 23.476 1.00 92.62 90 ASP A N 1
ATOM 726 C CA . ASP A 1 90 ? -15.011 -5.316 23.612 1.00 92.62 90 ASP A CA 1
ATOM 727 C C . ASP A 1 90 ? -13.739 -4.640 24.123 1.00 92.62 90 ASP A C 1
ATOM 729 O O . ASP A 1 90 ? -12.896 -5.282 24.751 1.00 92.62 90 ASP A O 1
ATOM 733 N N . TYR A 1 91 ? -13.532 -3.362 23.799 1.00 94.75 91 TYR A N 1
ATOM 734 C CA . TYR A 1 91 ? -12.379 -2.627 24.296 1.00 94.75 91 TYR A CA 1
ATOM 735 C C . TYR A 1 91 ? -12.493 -2.382 25.800 1.00 94.75 91 TYR A C 1
ATOM 737 O O . TYR A 1 91 ? -11.556 -2.719 26.522 1.00 94.75 91 TYR A O 1
ATOM 745 N N . PHE A 1 92 ? -13.622 -1.856 26.281 1.00 93.19 92 PHE A N 1
ATOM 746 C CA . PHE A 1 92 ? -13.822 -1.620 27.715 1.00 93.19 92 PHE A CA 1
ATOM 747 C C . PHE A 1 92 ? -13.780 -2.925 28.522 1.00 93.19 92 PHE A C 1
ATOM 749 O O . PHE A 1 92 ? -13.053 -2.999 29.514 1.00 93.19 92 PHE A O 1
ATOM 756 N N . ALA A 1 93 ? -14.424 -3.990 28.031 1.00 92.06 93 ALA A N 1
ATOM 757 C CA . ALA A 1 93 ? -14.396 -5.303 28.672 1.00 92.06 93 ALA A CA 1
ATOM 758 C C . ALA A 1 93 ? -12.969 -5.872 28.796 1.00 92.06 93 ALA A C 1
ATOM 760 O O . ALA A 1 93 ? -12.582 -6.349 29.861 1.00 92.06 93 ALA A O 1
ATOM 761 N N . ARG A 1 94 ? -12.141 -5.761 27.743 1.00 92.81 94 ARG A N 1
ATOM 762 C CA . ARG A 1 94 ? -10.726 -6.193 27.776 1.00 92.81 94 ARG A CA 1
ATOM 763 C C . ARG A 1 94 ? -9.862 -5.412 28.766 1.00 92.81 94 ARG A C 1
ATOM 765 O O . ARG A 1 94 ? -8.812 -5.910 29.158 1.00 92.81 94 ARG A O 1
ATOM 772 N N . HIS A 1 95 ? -10.290 -4.217 29.162 1.00 91.62 95 HIS A N 1
ATOM 773 C CA . HIS A 1 95 ? -9.613 -3.394 30.166 1.00 91.62 95 HIS A CA 1
ATOM 774 C C . HIS A 1 95 ? -10.241 -3.527 31.562 1.00 91.62 95 HIS A C 1
ATOM 776 O O . HIS A 1 95 ? -9.903 -2.754 32.452 1.00 91.62 95 HIS A O 1
ATOM 782 N N . GLY A 1 96 ? -11.138 -4.499 31.767 1.00 90.44 96 GLY A N 1
ATOM 783 C CA . GLY A 1 96 ? -11.776 -4.760 33.060 1.00 90.44 96 GLY A CA 1
ATOM 784 C C . GLY A 1 96 ? -12.890 -3.778 33.433 1.00 90.44 96 GLY A C 1
ATOM 785 O O . GLY A 1 96 ? -13.435 -3.873 34.529 1.00 90.44 96 GLY A O 1
ATOM 786 N N . ILE A 1 97 ? -13.265 -2.868 32.531 1.00 90.75 97 ILE A N 1
ATOM 787 C CA . ILE A 1 97 ? -14.301 -1.862 32.772 1.00 90.75 97 ILE A CA 1
ATOM 788 C C . ILE A 1 97 ? -15.647 -2.475 32.382 1.00 90.75 97 ILE A C 1
ATOM 790 O O . ILE A 1 97 ? -16.009 -2.525 31.206 1.00 90.75 97 ILE A O 1
ATOM 794 N N . THR A 1 98 ? -16.353 -2.996 33.383 1.00 86.69 98 THR A N 1
ATOM 795 C CA . THR A 1 98 ? -17.633 -3.711 33.217 1.00 86.69 98 THR A CA 1
ATOM 796 C C . THR A 1 98 ? -18.805 -3.021 33.914 1.00 86.69 98 THR A C 1
ATOM 798 O O . THR A 1 98 ? -19.944 -3.200 33.494 1.00 86.69 98 THR A O 1
ATOM 801 N N . ASP A 1 99 ? -18.532 -2.202 34.933 1.00 89.94 99 ASP A N 1
ATOM 802 C CA . ASP A 1 99 ? -19.516 -1.398 35.660 1.00 89.94 99 ASP A CA 1
ATOM 803 C C . ASP A 1 99 ? -19.216 0.094 35.443 1.00 89.94 99 ASP A C 1
ATOM 805 O O . ASP A 1 99 ? -18.392 0.700 36.131 1.00 89.94 99 ASP A O 1
ATOM 809 N N . PHE A 1 100 ? -19.866 0.683 34.437 1.00 88.56 100 PHE A N 1
ATOM 810 C CA . PHE A 1 100 ? -19.611 2.060 33.993 1.00 88.56 100 PHE A CA 1
ATOM 811 C C . PHE A 1 100 ? -20.047 3.133 35.007 1.00 88.56 100 PHE A C 1
ATOM 813 O O . PHE A 1 100 ? -19.657 4.298 34.880 1.00 88.56 100 PHE A O 1
ATOM 820 N N . ASP A 1 101 ? -20.839 2.753 36.013 1.00 85.94 101 ASP A N 1
ATOM 821 C CA . ASP A 1 101 ? -21.373 3.658 37.036 1.00 85.94 101 ASP A CA 1
ATOM 822 C C . ASP A 1 101 ? -20.339 3.950 38.112 1.00 85.94 101 ASP A C 1
ATOM 824 O O . ASP A 1 101 ? -20.284 5.055 38.651 1.00 85.94 101 ASP A O 1
ATOM 828 N N . LYS A 1 102 ? -19.506 2.949 38.398 1.00 87.25 102 LYS A N 1
ATOM 829 C CA . LYS A 1 102 ? -18.431 3.032 39.385 1.00 87.25 102 LYS A CA 1
ATOM 830 C C . LYS A 1 102 ? -17.120 3.522 38.788 1.00 87.25 102 LYS A C 1
ATOM 832 O O . LYS A 1 102 ? -16.203 3.858 39.534 1.00 87.25 102 LYS A O 1
ATOM 837 N N . GLU A 1 103 ? -17.027 3.567 37.462 1.00 89.69 103 GLU A N 1
ATOM 838 C CA . GLU A 1 103 ? -15.816 3.990 36.777 1.00 89.69 103 GLU A CA 1
ATOM 839 C C . GLU A 1 103 ? -15.606 5.513 36.913 1.00 89.69 103 GLU A C 1
ATOM 841 O O . GLU A 1 103 ? -16.491 6.298 36.529 1.00 89.69 103 GLU A O 1
ATOM 846 N N . PRO A 1 104 ? -14.437 5.964 37.417 1.00 91.94 104 PRO A N 1
ATOM 847 C CA . PRO A 1 104 ? -14.103 7.381 37.482 1.00 91.94 104 PRO A CA 1
ATOM 848 C C . PRO A 1 104 ? -14.186 8.046 36.103 1.00 91.94 104 PRO A C 1
ATOM 850 O O . PRO A 1 104 ? -13.699 7.502 35.108 1.00 91.94 104 PRO A O 1
ATOM 853 N N . ALA A 1 105 ? -14.762 9.251 36.052 1.00 90.06 105 ALA A N 1
ATOM 854 C CA . ALA A 1 105 ? -15.001 9.994 34.810 1.00 90.06 105 ALA A CA 1
ATOM 855 C C . ALA A 1 105 ? -13.729 10.140 33.954 1.00 90.06 105 ALA A C 1
ATOM 857 O O . ALA A 1 105 ? -13.744 9.853 32.755 1.00 90.06 105 ALA A O 1
ATOM 858 N N . ASP A 1 106 ? -12.610 10.497 34.587 1.00 89.94 106 ASP A N 1
ATOM 859 C CA . ASP A 1 106 ? -11.322 10.654 33.909 1.00 89.94 106 ASP A CA 1
ATOM 860 C C . ASP A 1 106 ? -10.809 9.348 33.311 1.00 89.94 106 ASP A C 1
ATOM 862 O O . ASP A 1 106 ? -10.236 9.348 32.218 1.00 89.94 106 ASP A O 1
ATOM 866 N N . ASN A 1 107 ? -11.028 8.218 33.993 1.00 91.12 107 ASN A N 1
ATOM 867 C CA . ASN A 1 107 ? -10.582 6.932 33.477 1.00 91.12 107 ASN A CA 1
ATOM 868 C C . ASN A 1 107 ? -11.408 6.518 32.254 1.00 91.12 107 ASN A C 1
ATOM 870 O O . ASN A 1 107 ? -10.843 6.105 31.237 1.00 91.12 107 ASN A O 1
ATOM 874 N N . LEU A 1 108 ? -12.727 6.720 32.313 1.00 92.00 108 LEU A N 1
ATOM 875 C CA . LEU A 1 108 ? -13.642 6.450 31.206 1.00 92.00 108 LEU A CA 1
ATOM 876 C C . LEU A 1 108 ? -13.262 7.263 29.956 1.00 92.00 108 LEU A C 1
ATOM 878 O O . LEU A 1 108 ? -13.073 6.699 28.875 1.00 92.00 108 LEU A O 1
ATOM 882 N N . VAL A 1 109 ? -13.057 8.576 30.117 1.00 93.06 109 VAL A N 1
ATOM 883 C CA . VAL A 1 109 ? -12.653 9.484 29.028 1.00 93.06 109 VAL A CA 1
ATOM 884 C C . VAL A 1 109 ? -11.269 9.126 28.488 1.00 93.06 109 VAL A C 1
ATOM 886 O O . VAL A 1 109 ? -11.058 9.128 27.272 1.00 93.06 109 VAL A O 1
ATOM 889 N N . ARG A 1 110 ? -10.315 8.779 29.361 1.00 91.31 110 ARG A N 1
ATOM 890 C CA . ARG A 1 110 ? -8.968 8.356 28.957 1.00 91.31 110 ARG A CA 1
ATOM 891 C C . ARG A 1 110 ? -9.018 7.106 28.082 1.00 91.31 110 ARG A C 1
ATOM 893 O O . ARG A 1 110 ? -8.443 7.113 26.993 1.00 91.31 110 ARG A O 1
ATOM 900 N N . HIS A 1 111 ? -9.705 6.053 28.526 1.00 92.44 111 HIS A N 1
ATOM 901 C CA . HIS A 1 111 ? -9.826 4.808 27.765 1.00 92.44 111 HIS A CA 1
ATOM 902 C C . HIS A 1 111 ? -10.548 5.021 26.435 1.00 92.44 111 HIS A C 1
ATOM 904 O O . HIS A 1 111 ? -10.068 4.534 25.409 1.00 92.44 111 HIS A O 1
ATOM 910 N N . PHE A 1 112 ? -11.623 5.811 26.432 1.00 94.69 112 PHE A N 1
ATOM 911 C CA . PHE A 1 112 ? -12.335 6.196 25.217 1.00 94.69 112 PHE A CA 1
ATOM 912 C C . PHE A 1 112 ? -11.425 6.914 24.212 1.00 94.69 112 PHE A C 1
ATOM 914 O O . PHE A 1 112 ? -11.345 6.511 23.052 1.00 94.69 112 PHE A O 1
ATOM 921 N N . ARG A 1 113 ? -10.677 7.937 24.645 1.00 92.38 113 ARG A N 1
ATOM 922 C CA . ARG A 1 113 ? -9.769 8.685 23.760 1.00 92.38 113 ARG A CA 1
ATOM 923 C C . ARG A 1 113 ? -8.648 7.812 23.204 1.00 92.38 113 ARG A C 1
ATOM 925 O O . ARG A 1 113 ? -8.282 7.975 22.040 1.00 92.38 113 ARG A O 1
ATOM 932 N N . ILE A 1 114 ? -8.096 6.898 24.007 1.00 87.75 114 ILE A N 1
ATOM 933 C CA . ILE A 1 114 ? -7.078 5.940 23.546 1.00 87.75 114 ILE A CA 1
ATOM 934 C C . ILE A 1 114 ? -7.663 5.037 22.458 1.00 87.75 114 ILE A C 1
ATOM 936 O O . ILE A 1 114 ? -7.062 4.914 21.388 1.00 87.75 114 ILE A O 1
ATOM 940 N N . LEU A 1 115 ? -8.842 4.459 22.708 1.00 93.62 115 LEU A N 1
ATOM 941 C CA . LEU A 1 115 ? -9.553 3.622 21.747 1.00 93.62 115 LEU A CA 1
ATOM 942 C C . LEU A 1 115 ? -9.808 4.377 20.439 1.00 93.62 115 LEU A C 1
ATOM 944 O O . LEU A 1 115 ? -9.389 3.918 19.378 1.00 93.62 115 LEU A O 1
ATOM 948 N N . LEU A 1 116 ? -10.458 5.539 20.518 1.00 92.38 116 LEU A N 1
ATOM 949 C CA . LEU A 1 116 ? -10.885 6.292 19.345 1.00 92.38 116 LEU A CA 1
ATOM 950 C C . LEU A 1 116 ? -9.692 6.747 18.501 1.00 92.38 116 LEU A C 1
ATOM 952 O O . LEU A 1 116 ? -9.706 6.585 17.286 1.00 92.38 116 LEU A O 1
ATOM 956 N N . ARG A 1 117 ? -8.621 7.254 19.124 1.00 91.25 117 ARG A N 1
ATOM 957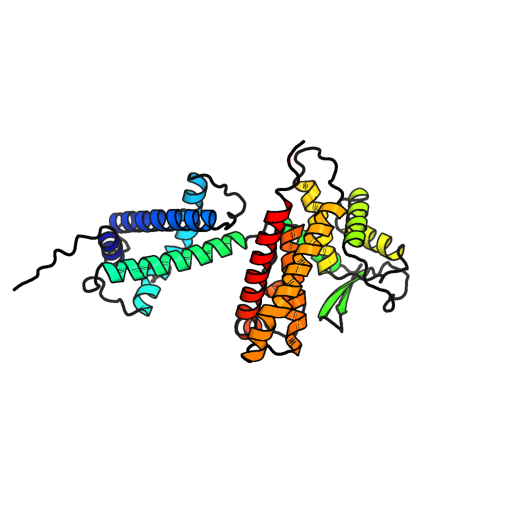 C CA . ARG A 1 117 ? -7.406 7.665 18.397 1.00 91.25 117 ARG A CA 1
ATOM 958 C C . ARG A 1 117 ? -6.681 6.478 17.777 1.00 91.25 117 ARG A C 1
ATOM 960 O O . ARG A 1 117 ? -6.207 6.581 16.648 1.00 91.25 117 ARG A O 1
ATOM 967 N N . GLY A 1 118 ? -6.585 5.361 18.501 1.00 84.12 118 GLY A N 1
ATOM 968 C CA . GLY A 1 118 ? -6.001 4.127 17.978 1.00 84.12 118 GLY A CA 1
ATOM 969 C C . GLY A 1 118 ? -6.767 3.614 16.760 1.00 84.12 118 GLY A C 1
ATOM 970 O O . GLY A 1 118 ? -6.156 3.279 15.746 1.00 84.12 118 GLY A O 1
ATOM 971 N N . PHE A 1 119 ? -8.099 3.633 16.838 1.00 90.00 119 PHE A N 1
ATOM 972 C CA . PHE A 1 119 ? -8.986 3.241 15.750 1.00 90.00 119 PHE A CA 1
ATOM 973 C C . PHE A 1 119 ? -8.889 4.197 14.559 1.00 90.00 119 PHE A C 1
ATOM 975 O O . PHE A 1 119 ? -8.583 3.764 13.454 1.00 90.00 119 PHE A O 1
ATOM 982 N N . ALA A 1 120 ? -9.038 5.503 14.792 1.00 85.50 120 ALA A N 1
ATOM 983 C CA . ALA A 1 120 ? -8.965 6.520 13.750 1.00 85.50 120 ALA A CA 1
ATOM 984 C C . ALA A 1 120 ? -7.623 6.504 13.018 1.00 85.50 120 ALA A C 1
ATOM 986 O O . ALA A 1 120 ? -7.591 6.627 11.802 1.00 85.50 120 ALA A O 1
ATOM 987 N N . ARG A 1 121 ? -6.507 6.289 13.725 1.00 81.75 121 ARG A N 1
ATOM 988 C CA . ARG A 1 121 ? -5.195 6.143 13.085 1.00 81.75 121 ARG A CA 1
ATOM 989 C C . ARG A 1 121 ? -5.138 4.915 12.176 1.00 81.75 121 ARG A C 1
ATOM 991 O O . ARG A 1 121 ? -4.572 4.999 11.087 1.00 81.75 121 ARG A O 1
ATOM 998 N N . LYS A 1 122 ? -5.678 3.783 12.636 1.00 81.69 122 LYS A N 1
ATOM 999 C CA . LYS A 1 122 ? -5.713 2.529 11.874 1.00 81.69 122 LYS A CA 1
ATOM 1000 C C . LYS A 1 122 ? -6.557 2.689 10.610 1.00 81.69 122 LYS A C 1
ATOM 1002 O O . LYS A 1 122 ? -6.055 2.403 9.530 1.00 81.69 122 LYS A O 1
ATOM 1007 N N . GLU A 1 123 ? -7.780 3.194 10.740 1.00 79.19 123 GLU A N 1
ATOM 1008 C CA . GLU A 1 123 ? -8.685 3.387 9.604 1.00 79.19 123 GLU A CA 1
ATOM 1009 C C . GLU A 1 123 ? -8.187 4.476 8.654 1.00 79.19 123 GLU A C 1
ATOM 1011 O O . GLU A 1 123 ? -8.206 4.276 7.450 1.00 79.19 123 GLU A O 1
ATOM 1016 N N . PHE A 1 124 ? -7.628 5.580 9.157 1.00 71.38 124 PHE A N 1
ATOM 1017 C CA . PHE A 1 124 ? -7.001 6.592 8.301 1.00 71.38 124 PHE A CA 1
ATOM 1018 C C . PHE A 1 124 ? -5.838 6.014 7.482 1.00 71.38 124 PHE A C 1
ATOM 1020 O O . PHE A 1 124 ? -5.655 6.370 6.322 1.00 71.38 124 PHE A O 1
ATOM 1027 N N . THR A 1 125 ? -5.058 5.099 8.068 1.00 65.62 125 THR A N 1
ATOM 1028 C CA . THR A 1 125 ? -3.992 4.392 7.341 1.00 65.62 125 THR A CA 1
ATOM 1029 C C . THR A 1 125 ? -4.585 3.429 6.310 1.00 65.62 125 THR A C 1
ATOM 1031 O O . THR A 1 125 ? -4.136 3.423 5.175 1.00 65.62 125 THR A O 1
ATOM 1034 N N . ALA A 1 126 ? -5.643 2.693 6.655 1.00 62.84 126 ALA A N 1
ATOM 1035 C CA . ALA A 1 126 ? -6.318 1.785 5.729 1.00 62.84 126 ALA A CA 1
ATOM 1036 C C . ALA A 1 126 ? -6.982 2.520 4.548 1.00 62.84 126 ALA A C 1
ATOM 1038 O O . ALA A 1 126 ? -6.898 2.056 3.418 1.00 62.84 126 ALA A O 1
ATOM 1039 N N . LEU A 1 127 ? -7.585 3.689 4.788 1.00 60.53 127 LEU A N 1
ATOM 1040 C CA . LEU A 1 127 ? -8.151 4.561 3.750 1.00 60.53 127 LEU A CA 1
ATOM 1041 C C . LEU A 1 127 ? -7.063 5.160 2.851 1.00 60.53 127 LEU A C 1
ATOM 1043 O O . LEU A 1 127 ? -7.304 5.402 1.674 1.00 60.53 127 LEU A O 1
ATOM 1047 N N . LYS A 1 128 ? -5.853 5.357 3.386 1.00 54.12 128 LYS A N 1
ATOM 1048 C CA . LYS A 1 128 ? -4.666 5.721 2.606 1.00 54.12 128 LYS A CA 1
ATOM 1049 C C . LYS A 1 128 ? -4.131 4.543 1.772 1.00 54.12 128 LYS A C 1
ATOM 1051 O O . LYS A 1 128 ? -3.622 4.772 0.680 1.00 54.12 128 LYS A O 1
ATOM 1056 N N . ASP A 1 129 ? -4.271 3.311 2.266 1.00 47.19 129 ASP A N 1
ATOM 1057 C CA . ASP A 1 129 ? -3.895 2.070 1.568 1.00 47.19 129 ASP A CA 1
ATOM 1058 C C . ASP A 1 129 ? -4.905 1.661 0.475 1.00 47.19 129 ASP A C 1
ATOM 1060 O O . ASP A 1 129 ? -4.641 0.743 -0.305 1.00 47.19 129 ASP A O 1
ATOM 1064 N N . ILE A 1 130 ? -6.037 2.367 0.346 1.00 48.72 130 ILE A N 1
ATOM 1065 C CA . ILE A 1 130 ? -6.841 2.359 -0.882 1.00 48.72 130 ILE A CA 1
ATOM 1066 C C . ILE A 1 130 ? -6.070 3.195 -1.914 1.00 48.72 130 ILE A C 1
ATOM 1068 O O . ILE A 1 130 ? -6.381 4.359 -2.168 1.00 48.72 130 ILE A O 1
ATOM 1072 N N . GLY A 1 131 ? -5.000 2.612 -2.470 1.00 53.78 131 GLY A N 1
ATOM 1073 C CA . GLY A 1 131 ? -4.249 3.198 -3.578 1.00 53.78 131 GLY A CA 1
ATOM 1074 C C . GLY A 1 131 ? -5.189 3.579 -4.722 1.00 53.78 131 GLY A C 1
ATOM 1075 O O . GLY A 1 131 ? -6.286 3.028 -4.828 1.00 53.78 131 GLY A O 1
ATOM 1076 N N . ASN A 1 132 ? -4.775 4.522 -5.578 1.00 56.72 132 ASN A N 1
ATOM 1077 C CA . ASN A 1 132 ? -5.596 4.958 -6.709 1.00 56.72 132 ASN A CA 1
ATOM 1078 C C . ASN A 1 132 ? -6.129 3.709 -7.451 1.00 56.72 132 ASN A C 1
ATOM 1080 O O . ASN A 1 132 ? -5.328 2.956 -8.017 1.00 56.72 132 ASN A O 1
ATOM 1084 N N . PRO A 1 133 ? -7.453 3.449 -7.447 1.00 54.44 133 PRO A N 1
ATOM 1085 C CA . PRO A 1 133 ? -8.008 2.209 -7.984 1.00 54.44 133 PRO A CA 1
ATOM 1086 C C . PRO A 1 133 ? -7.699 2.049 -9.476 1.00 54.44 133 PRO A C 1
ATOM 1088 O O . PRO A 1 133 ? -7.620 0.928 -9.977 1.00 54.44 133 PRO A O 1
ATOM 1091 N N . GLN A 1 134 ? -7.451 3.158 -10.181 1.00 51.97 134 GLN A N 1
ATOM 1092 C CA . GLN A 1 134 ? -7.010 3.157 -11.573 1.00 51.97 134 GLN A CA 1
ATOM 1093 C C . GLN A 1 134 ? -5.566 2.657 -11.713 1.00 51.97 134 GLN A C 1
ATOM 1095 O O . GLN A 1 134 ? -5.287 1.869 -12.615 1.00 51.97 134 GLN A O 1
ATOM 1100 N N . VAL A 1 135 ? -4.669 3.039 -10.796 1.00 64.12 135 VAL A N 1
ATOM 1101 C CA . VAL A 1 135 ? -3.280 2.552 -10.752 1.00 64.12 135 VAL A CA 1
ATOM 1102 C C . VAL A 1 135 ? -3.238 1.073 -10.375 1.00 64.12 135 VAL A C 1
ATOM 1104 O O . VAL A 1 135 ? -2.567 0.294 -11.048 1.00 64.12 135 VAL A O 1
ATOM 1107 N N . ALA A 1 136 ? -4.006 0.650 -9.368 1.00 59.00 136 ALA A N 1
ATOM 1108 C CA . ALA A 1 136 ? -4.093 -0.760 -8.983 1.00 59.00 136 ALA A CA 1
ATOM 1109 C C . ALA A 1 136 ? -4.627 -1.634 -10.135 1.00 59.00 136 ALA A C 1
ATOM 1111 O O . ALA A 1 136 ? -4.038 -2.665 -10.474 1.00 59.00 136 ALA A O 1
ATOM 1112 N N . ALA A 1 137 ? -5.694 -1.184 -10.807 1.00 59.09 137 ALA A N 1
ATOM 1113 C CA . ALA A 1 137 ? -6.228 -1.854 -11.989 1.00 59.09 137 ALA A CA 1
ATOM 1114 C C . ALA A 1 137 ? -5.222 -1.870 -13.154 1.00 59.09 137 ALA A C 1
ATOM 1116 O O . ALA A 1 137 ? -5.145 -2.859 -13.885 1.00 59.09 137 ALA A O 1
ATOM 1117 N N . LEU A 1 138 ? -4.435 -0.803 -13.333 1.00 71.81 138 LEU A N 1
ATOM 1118 C CA . LEU A 1 138 ? -3.381 -0.741 -14.344 1.00 71.81 138 LEU A CA 1
ATOM 1119 C C . LEU A 1 138 ? -2.267 -1.754 -14.056 1.00 71.81 138 LEU A C 1
ATOM 1121 O O . LEU A 1 138 ? -1.963 -2.558 -14.939 1.00 71.81 138 LEU A O 1
ATOM 1125 N N . LYS A 1 139 ? -1.727 -1.780 -12.829 1.00 74.69 139 LYS A N 1
ATOM 1126 C CA . LYS A 1 139 ? -0.727 -2.768 -12.389 1.00 74.69 139 LYS A CA 1
ATOM 1127 C C . LYS A 1 139 ? -1.225 -4.193 -12.640 1.00 74.69 139 LYS A C 1
ATOM 1129 O O . LYS A 1 139 ? -0.519 -4.999 -13.241 1.00 74.69 139 LYS A O 1
ATOM 1134 N N . GLN A 1 140 ? -2.465 -4.500 -12.246 1.00 70.69 140 GLN A N 1
ATOM 1135 C CA . GLN A 1 140 ? -3.058 -5.825 -12.450 1.00 70.69 140 GLN A CA 1
ATOM 1136 C C . GLN A 1 140 ? -3.187 -6.188 -13.936 1.00 70.69 140 GLN A C 1
ATOM 1138 O O . GLN A 1 140 ? -2.898 -7.321 -14.320 1.00 70.69 140 GLN A O 1
ATOM 1143 N N . ARG A 1 141 ? -3.604 -5.242 -14.785 1.00 73.38 141 ARG A N 1
ATOM 1144 C CA . ARG A 1 141 ? -3.715 -5.466 -16.234 1.00 73.38 141 ARG A CA 1
ATOM 1145 C C . ARG A 1 141 ? -2.353 -5.725 -16.872 1.00 73.38 141 ARG A C 1
ATOM 1147 O O . ARG A 1 141 ? -2.256 -6.657 -17.660 1.00 73.38 141 ARG A O 1
ATOM 1154 N N . ILE A 1 142 ? -1.319 -4.964 -16.509 1.00 82.62 142 ILE A N 1
ATOM 1155 C CA . ILE A 1 142 ? 0.048 -5.183 -17.011 1.00 82.62 142 ILE A CA 1
ATOM 1156 C C . ILE A 1 142 ? 0.558 -6.553 -16.553 1.00 82.62 142 ILE A C 1
ATOM 1158 O O . ILE A 1 142 ? 0.979 -7.353 -17.380 1.00 82.62 142 ILE A O 1
ATOM 1162 N N . ARG A 1 143 ? 0.424 -6.888 -15.262 1.00 84.94 143 ARG A N 1
ATOM 1163 C CA . ARG A 1 143 ? 0.789 -8.220 -14.746 1.00 84.94 143 ARG A CA 1
ATOM 1164 C C . ARG A 1 143 ? 0.068 -9.343 -15.505 1.00 84.94 143 ARG A C 1
ATOM 1166 O O . ARG A 1 143 ? 0.684 -10.351 -15.821 1.00 84.94 143 ARG A O 1
ATOM 1173 N N . LYS A 1 144 ? -1.212 -9.165 -15.857 1.00 78.88 144 LYS A N 1
ATOM 1174 C CA . LYS A 1 144 ? -1.966 -10.138 -16.666 1.00 78.88 144 LYS A CA 1
ATOM 1175 C C . LYS A 1 144 ? -1.400 -10.298 -18.083 1.00 78.88 144 LYS A C 1
ATOM 1177 O O . LYS A 1 144 ? -1.359 -11.422 -18.569 1.00 78.88 144 LYS A O 1
ATOM 1182 N N . VAL A 1 145 ? -0.952 -9.214 -18.721 1.00 87.38 145 VAL A N 1
ATOM 1183 C CA . VAL A 1 145 ? -0.259 -9.274 -20.023 1.00 87.38 145 VAL A CA 1
ATOM 1184 C C . VAL A 1 145 ? 1.028 -10.091 -19.906 1.00 87.38 145 VAL A C 1
ATOM 1186 O O . VAL A 1 145 ? 1.255 -10.982 -20.719 1.00 87.38 145 VAL A O 1
ATOM 1189 N N . LEU A 1 146 ? 1.821 -9.862 -18.856 1.00 90.06 146 LEU A N 1
ATOM 1190 C CA . LEU A 1 146 ? 3.079 -10.584 -18.617 1.00 90.06 146 LEU A CA 1
ATOM 1191 C C . LEU A 1 146 ? 2.882 -12.069 -18.262 1.00 90.06 146 LEU A C 1
ATOM 1193 O O . LEU A 1 146 ? 3.822 -12.846 -18.362 1.00 90.06 146 LEU A O 1
ATOM 1197 N N . LEU A 1 147 ? 1.673 -12.476 -17.866 1.00 88.69 147 LEU A N 1
ATOM 1198 C CA . LEU A 1 147 ? 1.300 -13.883 -17.662 1.00 88.69 147 LEU A CA 1
ATOM 1199 C C . LEU A 1 147 ? 0.795 -14.567 -18.944 1.00 88.69 147 LEU A C 1
ATOM 1201 O O . LEU A 1 147 ? 0.412 -15.736 -18.904 1.00 88.69 147 LEU A O 1
ATOM 1205 N N . SER A 1 148 ? 0.728 -13.847 -20.066 1.00 88.38 148 SER A N 1
ATOM 1206 C CA . SER A 1 148 ? 0.318 -14.427 -21.344 1.00 88.38 148 SER A CA 1
ATOM 1207 C C . SER A 1 148 ? 1.406 -15.346 -21.925 1.00 88.38 148 SER A C 1
ATOM 1209 O O . SER A 1 148 ? 2.579 -15.205 -21.579 1.00 88.38 148 SER A O 1
ATOM 1211 N N . PRO A 1 149 ? 1.057 -16.250 -22.863 1.00 89.81 149 PRO A N 1
ATOM 1212 C CA . PRO A 1 149 ? 2.018 -17.159 -23.495 1.00 89.81 149 PRO A CA 1
ATOM 1213 C C . PRO A 1 149 ? 3.145 -16.477 -24.283 1.00 89.81 149 PRO A C 1
ATOM 1215 O O . PRO A 1 149 ? 4.061 -17.161 -24.721 1.00 89.81 149 PRO A O 1
ATOM 1218 N N . ALA A 1 150 ? 3.080 -15.159 -24.496 1.00 89.94 150 ALA A N 1
ATOM 1219 C CA . ALA A 1 150 ? 4.137 -14.395 -25.153 1.00 89.94 150 ALA A CA 1
ATOM 1220 C C . ALA A 1 150 ? 5.360 -14.160 -24.246 1.00 89.94 150 ALA A C 1
ATOM 1222 O O . ALA A 1 150 ? 6.416 -13.759 -24.735 1.00 89.94 150 ALA A O 1
ATOM 1223 N N . TYR A 1 151 ? 5.237 -14.412 -22.940 1.00 93.62 151 TYR A N 1
ATOM 1224 C CA . TYR A 1 151 ? 6.276 -14.126 -21.958 1.00 93.62 151 TYR A CA 1
ATOM 1225 C C . TYR A 1 151 ? 6.603 -15.349 -21.103 1.00 93.62 151 TYR A C 1
ATOM 1227 O O . TYR A 1 151 ? 5.765 -16.210 -20.841 1.00 93.62 151 TYR A O 1
ATOM 1235 N N . SER A 1 152 ? 7.845 -15.397 -20.635 1.00 91.94 152 SER A N 1
ATOM 1236 C CA . SER A 1 152 ? 8.314 -16.369 -19.652 1.00 91.94 152 SER A CA 1
ATOM 1237 C C . SER A 1 152 ? 8.719 -15.629 -18.389 1.00 91.94 152 SER A C 1
ATOM 1239 O O . SER A 1 152 ? 9.512 -14.691 -18.459 1.00 91.94 152 SER A O 1
ATOM 1241 N N . ILE A 1 153 ? 8.204 -16.078 -17.244 1.00 90.69 153 ILE A N 1
ATOM 1242 C CA . ILE A 1 153 ? 8.563 -15.552 -15.925 1.00 90.69 153 ILE A CA 1
ATOM 1243 C C . ILE A 1 153 ? 9.374 -16.609 -15.178 1.00 90.69 153 ILE A C 1
ATOM 1245 O O . ILE A 1 153 ? 8.942 -17.757 -15.081 1.00 90.69 153 ILE A O 1
ATOM 1249 N N . ARG A 1 154 ? 10.532 -16.214 -14.648 1.00 88.31 154 ARG A N 1
ATOM 1250 C CA . ARG A 1 154 ? 11.363 -17.022 -13.747 1.00 88.31 154 ARG A CA 1
ATOM 1251 C C . ARG A 1 154 ? 11.663 -16.253 -12.467 1.00 88.31 154 ARG A C 1
ATOM 1253 O O . ARG A 1 154 ? 11.480 -15.040 -12.416 1.00 88.31 154 ARG A O 1
ATOM 1260 N N . GLU A 1 155 ? 12.102 -16.963 -11.445 1.00 80.50 155 GLU A N 1
ATOM 1261 C CA . GLU A 1 155 ? 12.621 -16.364 -10.218 1.00 80.50 155 GLU A CA 1
ATOM 1262 C C . GLU A 1 155 ? 14.137 -16.164 -10.376 1.00 80.50 155 GLU A C 1
ATOM 1264 O O . GLU A 1 155 ? 14.808 -17.011 -10.967 1.00 80.50 155 GLU A O 1
ATOM 1269 N N . ASP A 1 156 ? 14.657 -15.017 -9.944 1.00 76.88 156 ASP A N 1
ATOM 1270 C CA . ASP A 1 156 ? 16.093 -14.733 -9.916 1.00 76.88 156 ASP A CA 1
ATOM 1271 C C . ASP A 1 156 ? 16.749 -15.498 -8.761 1.00 76.88 156 ASP A C 1
ATOM 1273 O O . ASP A 1 156 ? 16.359 -15.336 -7.604 1.00 76.88 156 ASP A O 1
ATOM 1277 N N . ASP A 1 157 ? 17.787 -16.276 -9.053 1.00 67.56 157 ASP A N 1
ATOM 1278 C CA . ASP A 1 157 ? 18.487 -17.088 -8.055 1.00 67.56 157 ASP A CA 1
ATOM 1279 C C . ASP A 1 157 ? 19.192 -16.243 -6.975 1.00 67.56 157 ASP A C 1
ATOM 1281 O O . ASP A 1 157 ? 19.509 -16.746 -5.899 1.00 67.56 157 ASP A O 1
ATOM 1285 N N . CYS A 1 158 ? 19.479 -14.964 -7.249 1.00 58.69 158 CYS A N 1
ATOM 1286 C CA . CYS A 1 158 ? 20.249 -14.105 -6.341 1.00 58.69 158 CYS A CA 1
ATOM 1287 C C . CYS A 1 158 ? 19.402 -13.239 -5.401 1.00 58.69 158 CYS A C 1
ATOM 1289 O O . CYS A 1 158 ? 19.891 -12.833 -4.349 1.00 58.69 158 CYS A O 1
ATOM 1291 N N . ASN A 1 159 ? 18.178 -12.888 -5.790 1.00 56.44 159 ASN A N 1
ATOM 1292 C CA . ASN A 1 159 ? 17.341 -11.943 -5.040 1.00 56.44 159 ASN A CA 1
ATOM 1293 C C . ASN A 1 159 ? 15.861 -12.342 -5.012 1.00 56.44 159 ASN A C 1
ATOM 1295 O O . ASN A 1 159 ? 15.041 -11.542 -4.567 1.00 56.44 159 ASN A O 1
ATOM 1299 N N . HIS A 1 160 ? 15.525 -13.534 -5.518 1.00 59.56 160 HIS A N 1
ATOM 1300 C CA . HIS A 1 160 ? 14.170 -14.076 -5.563 1.00 59.56 160 HIS A CA 1
ATOM 1301 C C . HIS A 1 160 ? 13.136 -13.181 -6.271 1.00 59.56 160 HIS A C 1
ATOM 1303 O O . HIS A 1 160 ? 11.926 -13.366 -6.141 1.00 59.56 160 HIS A O 1
ATOM 1309 N N . SER A 1 161 ? 13.585 -12.196 -7.052 1.00 71.69 161 SER A N 1
ATOM 1310 C CA . SER A 1 161 ? 12.692 -11.330 -7.812 1.00 71.69 161 SER A CA 1
ATOM 1311 C C . SER A 1 161 ? 12.145 -12.060 -9.034 1.00 71.69 161 SER A C 1
ATOM 1313 O O . SER A 1 161 ? 12.799 -12.910 -9.640 1.00 71.69 161 SER A O 1
ATOM 1315 N N . LYS A 1 162 ? 10.917 -11.719 -9.435 1.00 83.69 162 LYS A N 1
ATOM 1316 C CA . LYS A 1 162 ? 10.341 -12.245 -10.675 1.00 83.69 162 LYS A CA 1
ATOM 1317 C C . LYS A 1 162 ? 10.947 -11.519 -11.864 1.00 83.69 162 LYS A C 1
ATOM 1319 O O . LYS A 1 162 ? 10.727 -10.321 -12.041 1.00 83.69 162 LYS A O 1
ATOM 1324 N N . ILE A 1 163 ? 11.644 -12.266 -12.704 1.00 89.94 163 ILE A N 1
ATOM 1325 C CA . ILE A 1 163 ? 12.208 -11.806 -13.965 1.00 89.94 163 ILE A CA 1
ATOM 1326 C C . ILE A 1 163 ? 11.280 -12.238 -15.094 1.00 89.94 163 ILE A C 1
ATOM 1328 O O . ILE A 1 163 ? 10.828 -13.381 -15.135 1.00 89.94 163 ILE A O 1
ATOM 1332 N N . VAL A 1 164 ? 11.009 -11.333 -16.027 1.00 93.31 164 VAL A N 1
ATOM 1333 C CA . VAL A 1 164 ? 10.230 -11.583 -17.234 1.00 93.31 164 VAL A CA 1
ATOM 1334 C C . VAL A 1 164 ? 11.079 -11.379 -18.483 1.00 93.31 164 VAL A C 1
ATOM 1336 O O . VAL A 1 164 ? 11.865 -10.434 -18.581 1.00 93.31 164 VAL A O 1
ATOM 1339 N N . ARG A 1 165 ? 10.878 -12.259 -19.463 1.00 91.94 165 ARG A N 1
ATOM 1340 C CA . ARG A 1 165 ? 11.438 -12.145 -20.811 1.00 91.94 165 ARG A CA 1
ATOM 1341 C C . ARG A 1 165 ? 10.369 -12.382 -21.867 1.00 91.94 165 ARG A C 1
ATOM 1343 O O . ARG A 1 165 ? 9.426 -13.144 -21.638 1.00 91.94 165 ARG A O 1
ATOM 1350 N N . SER A 1 166 ? 10.541 -11.761 -23.026 1.00 92.75 166 SER A N 1
ATOM 1351 C CA . SER A 1 166 ? 9.733 -12.055 -24.208 1.00 92.75 166 SER A CA 1
ATOM 1352 C C . SER A 1 166 ? 10.171 -13.381 -24.835 1.00 92.75 166 SER A C 1
ATOM 1354 O O . SER A 1 166 ? 11.364 -13.674 -24.924 1.00 92.75 166 SER A O 1
ATOM 1356 N N . LEU A 1 167 ? 9.202 -14.197 -25.255 1.00 88.69 167 LEU A N 1
ATOM 1357 C CA . LEU A 1 167 ? 9.440 -15.431 -26.010 1.00 88.69 167 LEU A CA 1
ATOM 1358 C C . LEU A 1 167 ? 9.498 -15.195 -27.525 1.00 88.69 167 LEU A C 1
ATOM 1360 O O . LEU A 1 167 ? 9.939 -16.075 -28.259 1.00 88.69 167 LEU A O 1
ATOM 1364 N N . GLU A 1 168 ? 9.082 -14.015 -27.993 1.00 83.75 168 GLU A N 1
ATOM 1365 C CA . GLU A 1 168 ? 9.242 -13.593 -29.393 1.00 83.75 168 GLU A CA 1
ATOM 1366 C C . GLU A 1 168 ? 10.685 -13.143 -29.696 1.00 83.75 168 GLU A C 1
ATOM 1368 O O . GLU A 1 168 ? 11.093 -13.084 -30.857 1.00 83.75 168 GLU A O 1
ATOM 1373 N N . SER A 1 169 ? 11.473 -12.852 -28.658 1.00 72.62 169 SER A N 1
ATOM 1374 C CA . SER A 1 169 ? 12.876 -12.457 -28.761 1.00 72.62 169 SER A CA 1
ATOM 1375 C C . SER A 1 169 ? 13.741 -13.643 -29.195 1.00 72.62 169 SER A C 1
ATOM 1377 O O . SER A 1 169 ? 13.922 -14.607 -28.456 1.00 72.62 169 SER A O 1
ATOM 1379 N N . ALA A 1 170 ? 14.303 -13.570 -30.404 1.00 56.09 170 ALA A N 1
ATOM 1380 C CA . ALA A 1 170 ? 15.049 -14.661 -31.043 1.00 56.09 170 ALA A CA 1
ATOM 1381 C C . ALA A 1 170 ? 16.476 -14.896 -30.489 1.00 56.09 170 ALA A C 1
ATOM 1383 O O . ALA A 1 170 ? 17.235 -15.673 -31.065 1.00 56.09 170 ALA A O 1
ATOM 1384 N N . GLY A 1 171 ? 16.872 -14.203 -29.417 1.00 67.12 171 GLY A N 1
ATOM 1385 C CA . GLY A 1 171 ? 18.229 -14.245 -28.868 1.00 67.12 171 GLY A CA 1
ATOM 1386 C C . GLY A 1 171 ? 18.373 -15.132 -27.633 1.00 67.12 171 GLY A C 1
ATOM 1387 O O . GLY A 1 171 ? 17.450 -15.246 -26.825 1.00 67.12 171 GLY A O 1
ATOM 1388 N N . ASP A 1 172 ? 19.569 -15.696 -27.451 1.00 77.88 172 ASP A N 1
ATOM 1389 C CA . ASP A 1 172 ? 19.958 -16.343 -26.196 1.00 77.88 172 ASP A CA 1
ATOM 1390 C C . ASP A 1 172 ? 19.866 -15.363 -25.013 1.00 77.88 172 ASP A C 1
ATOM 1392 O O . ASP A 1 172 ? 19.998 -14.142 -25.164 1.00 77.88 172 ASP A O 1
ATOM 1396 N N . ILE A 1 173 ? 19.645 -15.904 -23.813 1.00 82.31 173 ILE A N 1
ATOM 1397 C CA . ILE A 1 173 ? 19.597 -15.111 -22.582 1.00 82.31 173 ILE A CA 1
ATOM 1398 C C . ILE A 1 173 ? 20.982 -14.507 -22.320 1.00 82.31 173 ILE A C 1
ATOM 1400 O O . ILE A 1 173 ? 21.993 -15.208 -22.256 1.00 82.31 173 ILE A O 1
ATOM 1404 N N . ARG A 1 174 ? 21.035 -13.186 -22.138 1.00 87.44 174 ARG A N 1
ATOM 1405 C CA . ARG A 1 174 ? 22.286 -12.427 -21.986 1.00 87.44 174 ARG A CA 1
ATOM 1406 C C . ARG A 1 174 ? 22.734 -12.319 -20.521 1.00 87.44 174 ARG A C 1
ATOM 1408 O O . ARG A 1 174 ? 22.980 -11.221 -20.031 1.00 87.44 174 ARG A O 1
ATOM 1415 N N . GLU A 1 175 ? 22.869 -13.438 -19.808 1.00 81.44 175 GLU A N 1
ATOM 1416 C CA . GLU A 1 175 ? 23.087 -13.452 -18.342 1.00 81.44 175 GLU A CA 1
ATOM 1417 C C . GLU A 1 175 ? 24.361 -12.715 -17.877 1.00 81.44 175 GLU A C 1
ATOM 1419 O O . GLU A 1 175 ? 24.391 -12.142 -16.786 1.00 81.44 175 GLU A O 1
ATOM 1424 N N . GLY A 1 176 ? 25.401 -12.657 -18.716 1.00 83.31 176 GLY A N 1
ATOM 1425 C CA . GLY A 1 176 ? 26.657 -11.954 -18.418 1.00 83.31 176 GLY A CA 1
ATOM 1426 C C . GLY A 1 176 ? 26.612 -10.428 -18.576 1.00 83.31 176 GLY A C 1
ATOM 1427 O O . GLY A 1 176 ? 27.624 -9.764 -18.350 1.00 83.31 176 GLY A O 1
ATOM 1428 N N . ARG A 1 177 ? 25.480 -9.856 -19.001 1.00 88.19 177 ARG A N 1
ATOM 1429 C CA . ARG A 1 177 ? 25.312 -8.406 -19.168 1.00 88.19 177 ARG A CA 1
ATOM 1430 C C . ARG A 1 177 ? 24.747 -7.754 -17.899 1.00 88.19 177 ARG A C 1
ATOM 1432 O O . ARG A 1 177 ? 24.081 -8.432 -17.111 1.00 88.19 177 ARG A O 1
ATOM 1439 N N . PRO A 1 178 ? 24.991 -6.447 -17.690 1.00 89.75 178 PRO A N 1
ATOM 1440 C CA . PRO A 1 178 ? 24.326 -5.693 -16.636 1.00 89.75 178 PRO A CA 1
ATOM 1441 C C . PRO A 1 178 ? 22.821 -5.554 -16.903 1.00 89.75 178 PRO A C 1
ATOM 1443 O O . PRO A 1 178 ? 22.359 -5.595 -18.046 1.00 89.75 178 PRO A O 1
ATOM 1446 N N . TRP A 1 179 ? 22.060 -5.357 -15.829 1.00 87.56 179 TRP A N 1
ATOM 1447 C CA . TRP A 1 179 ? 20.666 -4.932 -15.914 1.00 87.56 179 TRP A CA 1
ATOM 1448 C C . TRP A 1 179 ? 20.560 -3.555 -16.563 1.00 87.56 179 TRP A C 1
ATOM 1450 O O . TRP A 1 179 ? 21.442 -2.711 -16.389 1.00 87.56 179 TRP A O 1
ATOM 1460 N N . ILE A 1 180 ? 19.465 -3.325 -17.285 1.00 88.75 180 ILE A N 1
ATOM 1461 C CA . ILE A 1 180 ? 19.182 -2.006 -17.836 1.00 88.75 180 ILE A CA 1
ATOM 1462 C C . ILE A 1 180 ? 19.002 -0.984 -16.696 1.00 88.75 180 ILE A C 1
ATOM 1464 O O . ILE A 1 180 ? 18.234 -1.233 -15.761 1.00 88.75 180 ILE A O 1
ATOM 1468 N N . PRO A 1 181 ? 19.687 0.173 -16.744 1.00 85.31 181 PRO A N 1
ATOM 1469 C CA . PRO A 1 181 ? 19.455 1.248 -15.795 1.00 85.31 181 PRO A CA 1
ATOM 1470 C C . PRO A 1 181 ? 18.011 1.743 -15.859 1.00 85.31 181 PRO A C 1
ATOM 1472 O O . PRO A 1 181 ? 17.432 1.891 -16.936 1.00 85.31 181 PRO A O 1
ATOM 1475 N N . ARG A 1 182 ? 17.441 2.065 -14.698 1.00 78.81 182 ARG A N 1
ATOM 1476 C CA . ARG A 1 182 ? 16.037 2.475 -14.561 1.00 78.81 182 ARG A CA 1
ATOM 1477 C C . ARG A 1 182 ? 15.646 3.635 -15.481 1.00 78.81 182 ARG A C 1
ATOM 1479 O O . ARG A 1 182 ? 14.585 3.585 -16.095 1.00 78.81 182 ARG A O 1
ATOM 1486 N N . ASP A 1 183 ? 16.506 4.640 -15.626 1.00 76.12 183 ASP A N 1
ATOM 1487 C CA . ASP A 1 183 ? 16.236 5.796 -16.492 1.00 76.12 183 ASP A CA 1
ATOM 1488 C C . ASP A 1 183 ? 16.128 5.405 -17.969 1.00 76.12 183 ASP A C 1
ATOM 1490 O O . ASP A 1 183 ? 15.273 5.919 -18.689 1.00 76.12 183 ASP A O 1
ATOM 1494 N N . GLN A 1 184 ? 16.945 4.448 -18.415 1.00 85.06 184 GLN A N 1
ATOM 1495 C CA . GLN A 1 184 ? 16.872 3.927 -19.779 1.00 85.06 184 GLN A CA 1
ATOM 1496 C C . GLN A 1 184 ? 15.632 3.054 -19.970 1.00 85.06 184 GLN A C 1
ATOM 1498 O O . GLN A 1 184 ? 14.956 3.173 -20.988 1.00 85.06 184 GLN A O 1
ATOM 1503 N N . LEU A 1 185 ? 15.267 2.245 -18.967 1.00 89.12 185 LEU A N 1
ATOM 1504 C CA . LEU A 1 185 ? 14.015 1.488 -18.990 1.00 89.12 185 LEU A CA 1
ATOM 1505 C C . LEU A 1 185 ? 12.802 2.420 -19.111 1.00 89.12 185 LEU A C 1
ATOM 1507 O O . LEU A 1 185 ? 11.907 2.170 -19.912 1.00 89.12 185 LEU A O 1
ATOM 1511 N N . LEU A 1 186 ? 12.774 3.519 -18.360 1.00 84.00 186 LEU A N 1
ATOM 1512 C CA . LEU A 1 186 ? 11.703 4.511 -18.447 1.00 84.00 186 LEU A CA 1
ATOM 1513 C C . LEU A 1 186 ? 11.646 5.198 -19.808 1.00 84.00 186 LEU A C 1
ATOM 1515 O O . LEU A 1 186 ? 10.551 5.399 -20.328 1.00 84.00 186 LEU A O 1
ATOM 1519 N N . GLN A 1 187 ? 12.795 5.523 -20.404 1.00 84.50 187 GLN A N 1
ATOM 1520 C CA . GLN A 1 187 ? 12.853 6.055 -21.767 1.00 84.50 187 GLN A CA 1
ATOM 1521 C C . GLN A 1 187 ? 12.309 5.050 -22.789 1.00 84.50 187 GLN A C 1
ATOM 1523 O O . GLN A 1 187 ? 11.502 5.434 -23.632 1.00 84.50 187 GLN A O 1
ATOM 1528 N N . MET A 1 188 ? 12.669 3.766 -22.681 1.00 92.06 188 MET A N 1
ATOM 1529 C CA . MET A 1 188 ? 12.130 2.709 -23.548 1.00 92.06 188 MET A CA 1
ATOM 1530 C C . MET A 1 188 ? 10.622 2.549 -23.379 1.00 92.06 188 MET A C 1
ATOM 1532 O O . MET A 1 188 ? 9.889 2.468 -24.360 1.00 92.06 188 MET A O 1
ATOM 1536 N N . VAL A 1 189 ? 10.142 2.537 -22.135 1.00 91.19 189 VAL A N 1
ATOM 1537 C CA . VAL A 1 189 ? 8.713 2.451 -21.817 1.00 91.19 189 VAL A CA 1
ATOM 1538 C C . VAL A 1 189 ? 7.961 3.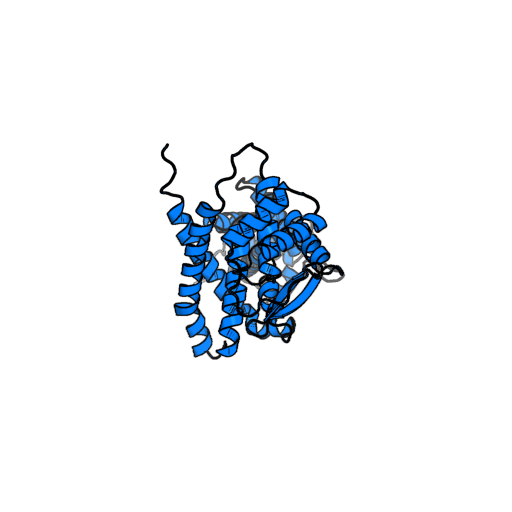665 -22.353 1.00 91.19 189 VAL A C 1
ATOM 1540 O O . VAL A 1 189 ? 6.880 3.507 -22.917 1.00 91.19 189 VAL A O 1
ATOM 1543 N N . TYR A 1 190 ? 8.528 4.861 -22.229 1.00 86.62 190 TYR A N 1
ATOM 1544 C CA . TYR A 1 190 ? 7.962 6.079 -22.792 1.00 86.62 190 TYR A CA 1
ATOM 1545 C C . TYR A 1 190 ? 7.908 6.031 -24.322 1.00 86.62 190 TYR A C 1
ATOM 1547 O O . TYR A 1 190 ? 6.850 6.276 -24.896 1.00 86.62 190 TYR A O 1
ATOM 1555 N N . GLN A 1 191 ? 9.000 5.647 -24.985 1.00 87.12 191 GLN A N 1
ATOM 1556 C CA . GLN A 1 191 ? 9.037 5.521 -26.441 1.00 87.12 191 GLN A CA 1
ATOM 1557 C C . GLN A 1 191 ? 8.004 4.501 -26.935 1.00 87.12 191 GLN A C 1
ATOM 1559 O O . GLN A 1 191 ? 7.230 4.783 -27.844 1.00 87.12 191 GLN A O 1
ATOM 1564 N N . ALA A 1 192 ? 7.912 3.356 -26.260 1.00 90.88 192 ALA A N 1
ATOM 1565 C CA . ALA A 1 192 ? 6.941 2.320 -26.579 1.00 90.88 192 ALA A CA 1
ATOM 1566 C C . ALA A 1 192 ? 5.488 2.782 -26.362 1.00 90.88 192 ALA A C 1
ATOM 1568 O O . ALA A 1 192 ? 4.593 2.335 -27.077 1.00 90.88 192 ALA A O 1
ATOM 1569 N N . TYR A 1 193 ? 5.253 3.685 -25.402 1.00 86.62 193 TYR A N 1
ATOM 1570 C CA . TYR A 1 193 ? 3.938 4.284 -25.154 1.00 86.62 193 TYR A CA 1
ATOM 1571 C C . TYR A 1 193 ? 3.526 5.255 -26.267 1.00 86.62 193 TYR A C 1
ATOM 1573 O O . TYR A 1 193 ? 2.352 5.309 -26.632 1.00 86.62 193 TYR A O 1
ATOM 1581 N N . LEU A 1 194 ? 4.484 6.011 -26.819 1.00 82.44 194 LEU A N 1
ATOM 1582 C CA . LEU A 1 194 ? 4.236 6.892 -27.965 1.00 82.44 194 LEU A CA 1
ATOM 1583 C C . LEU A 1 194 ? 3.846 6.100 -29.219 1.00 82.44 194 LEU A C 1
ATOM 1585 O O . LEU A 1 194 ? 3.013 6.566 -29.995 1.00 82.44 194 LEU A O 1
ATOM 1589 N N . ASP A 1 195 ? 4.405 4.900 -29.388 1.00 81.75 195 ASP A N 1
ATOM 1590 C CA . ASP A 1 195 ? 4.085 4.027 -30.519 1.00 81.75 195 ASP A CA 1
ATOM 1591 C C . ASP A 1 195 ? 2.717 3.345 -30.360 1.00 81.75 195 ASP A C 1
ATOM 1593 O O . ASP A 1 195 ? 2.019 3.093 -31.345 1.00 81.75 195 ASP A O 1
ATOM 1597 N N . THR A 1 196 ? 2.308 3.024 -29.127 1.00 78.81 196 THR A N 1
ATOM 1598 C CA . THR A 1 196 ? 1.006 2.405 -28.853 1.00 78.81 196 THR A CA 1
ATOM 1599 C C . THR A 1 196 ? 0.541 2.583 -27.409 1.00 78.81 196 THR A C 1
ATOM 1601 O O . THR A 1 196 ? 1.288 2.418 -26.448 1.00 78.81 196 THR A O 1
ATOM 1604 N N . VAL A 1 197 ? -0.764 2.809 -27.251 1.00 71.00 197 VAL A N 1
ATOM 1605 C CA . VAL A 1 197 ? -1.448 2.822 -25.945 1.00 71.00 197 VAL A CA 1
ATOM 1606 C C . VAL A 1 197 ? -2.101 1.474 -25.600 1.00 71.00 197 VAL A C 1
ATOM 1608 O O . VAL A 1 197 ? -2.658 1.307 -24.507 1.00 71.00 197 VAL A O 1
ATOM 1611 N N . ASN A 1 198 ? -2.059 0.495 -26.517 1.00 84.44 198 ASN A N 1
ATOM 1612 C CA . ASN A 1 198 ? -2.484 -0.874 -26.235 1.00 84.44 198 ASN A CA 1
ATOM 1613 C C . ASN A 1 198 ? -1.441 -1.544 -25.335 1.00 84.44 198 ASN A C 1
ATOM 1615 O O . ASN A 1 198 ? -0.269 -1.587 -25.670 1.00 84.44 198 ASN A O 1
ATOM 1619 N N . ARG A 1 199 ? -1.866 -2.096 -24.196 1.00 82.31 199 ARG A N 1
ATOM 1620 C CA . ARG A 1 199 ? -0.965 -2.635 -23.164 1.00 82.31 199 ARG A CA 1
ATOM 1621 C C . ARG A 1 199 ? -0.175 -3.865 -23.616 1.00 82.31 199 ARG A C 1
ATOM 1623 O O . ARG A 1 199 ? 0.957 -4.023 -23.177 1.00 82.31 199 ARG A O 1
ATOM 1630 N N . GLU A 1 200 ? -0.755 -4.715 -24.461 1.00 85.06 200 GLU A N 1
ATOM 1631 C CA . GLU A 1 200 ? -0.070 -5.901 -24.993 1.00 85.06 200 GLU A CA 1
ATOM 1632 C C . GLU A 1 200 ? 1.022 -5.487 -25.980 1.00 85.06 200 GLU A C 1
ATOM 1634 O O . GLU A 1 200 ? 2.183 -5.867 -25.826 1.00 85.06 200 GLU A O 1
ATOM 1639 N N . ASP A 1 201 ? 0.670 -4.624 -26.933 1.00 84.75 201 ASP A N 1
ATOM 1640 C CA . ASP A 1 201 ? 1.627 -4.096 -27.905 1.00 84.75 201 ASP A CA 1
ATOM 1641 C C . ASP A 1 201 ? 2.684 -3.211 -27.230 1.00 84.75 201 ASP A C 1
ATOM 1643 O O . ASP A 1 201 ? 3.845 -3.223 -27.629 1.00 84.75 201 ASP A O 1
ATOM 1647 N N . TRP A 1 202 ? 2.310 -2.492 -26.168 1.00 89.94 202 TRP A N 1
ATOM 1648 C CA . TRP A 1 202 ? 3.218 -1.655 -25.391 1.00 89.94 202 TRP A CA 1
ATOM 1649 C C . TRP A 1 202 ? 4.299 -2.500 -24.716 1.00 89.94 202 TRP A C 1
ATOM 1651 O O . TRP A 1 202 ? 5.483 -2.224 -24.899 1.00 89.94 202 TRP A O 1
ATOM 1661 N N . CYS A 1 203 ? 3.924 -3.577 -24.011 1.00 91.62 203 CYS A N 1
ATOM 1662 C CA . CYS A 1 203 ? 4.899 -4.520 -23.460 1.00 91.62 203 CYS A CA 1
ATOM 1663 C C . CYS A 1 203 ? 5.779 -5.126 -24.565 1.00 91.62 203 CYS A C 1
ATOM 1665 O O . CYS A 1 203 ? 6.993 -5.205 -24.392 1.00 91.62 203 CYS A O 1
ATOM 1667 N N . ARG A 1 204 ? 5.202 -5.521 -25.711 1.00 91.50 204 ARG A N 1
ATOM 1668 C CA . ARG A 1 204 ? 5.971 -6.070 -26.843 1.00 91.50 204 ARG A CA 1
ATOM 1669 C C . ARG A 1 204 ? 7.016 -5.077 -27.362 1.00 91.50 204 ARG A C 1
ATOM 1671 O O . ARG A 1 204 ? 8.168 -5.459 -27.551 1.00 91.50 204 ARG A O 1
ATOM 1678 N N . HIS A 1 205 ? 6.651 -3.808 -27.541 1.00 92.19 205 HIS A N 1
ATOM 1679 C CA . HIS A 1 205 ? 7.582 -2.767 -27.980 1.00 92.19 205 HIS A CA 1
ATOM 1680 C C . HIS A 1 205 ? 8.700 -2.506 -26.967 1.00 92.19 205 HIS A C 1
ATOM 1682 O O . HIS A 1 205 ? 9.843 -2.343 -27.381 1.00 92.19 205 HIS A O 1
ATOM 1688 N N . VAL A 1 206 ? 8.420 -2.551 -25.659 1.00 94.12 206 VAL A N 1
ATOM 1689 C CA . VAL A 1 206 ? 9.474 -2.431 -24.634 1.00 94.12 206 VAL A CA 1
ATOM 1690 C C . VAL A 1 206 ? 10.526 -3.529 -24.791 1.00 94.12 206 VAL A C 1
ATOM 1692 O O . VAL A 1 206 ? 11.716 -3.229 -24.804 1.00 94.12 206 VAL A O 1
ATOM 1695 N N . PHE A 1 207 ? 10.110 -4.788 -24.954 1.00 94.00 207 PHE A N 1
ATOM 1696 C CA . PHE A 1 207 ? 11.061 -5.887 -25.154 1.00 94.00 207 PHE A CA 1
ATOM 1697 C C . PHE A 1 207 ? 11.779 -5.812 -26.503 1.00 94.00 207 PHE A C 1
ATOM 1699 O O . PHE A 1 207 ? 12.960 -6.136 -26.570 1.00 94.00 207 PHE A O 1
ATOM 1706 N N . LYS A 1 208 ? 11.111 -5.322 -27.553 1.00 91.75 208 LYS A N 1
ATOM 1707 C CA . LYS A 1 208 ? 11.757 -5.057 -28.842 1.00 91.75 208 LYS A CA 1
ATOM 1708 C C . LYS A 1 208 ? 12.886 -4.029 -28.701 1.00 91.75 208 LYS A C 1
ATOM 1710 O O . LYS A 1 208 ? 13.987 -4.285 -29.173 1.00 91.75 208 LYS A O 1
ATOM 1715 N N . PHE A 1 209 ? 12.641 -2.913 -28.011 1.00 92.00 209 PHE A N 1
ATOM 1716 C CA . PHE A 1 209 ? 13.689 -1.928 -27.733 1.00 92.00 209 PHE A CA 1
ATOM 1717 C C . PHE A 1 209 ? 14.798 -2.510 -26.858 1.00 92.00 209 PHE A C 1
ATOM 1719 O O . PHE A 1 209 ? 15.973 -2.307 -27.139 1.00 92.00 209 PHE A O 1
ATOM 1726 N N . LEU A 1 210 ? 14.457 -3.300 -25.839 1.00 92.69 210 LEU A N 1
ATOM 1727 C CA . LEU A 1 210 ? 15.461 -3.956 -25.003 1.00 92.69 210 LEU A CA 1
ATOM 1728 C C . LEU A 1 210 ? 16.378 -4.893 -25.811 1.00 92.69 210 LEU A C 1
ATOM 1730 O O . LEU A 1 210 ? 17.584 -4.944 -25.568 1.00 92.69 210 LEU A O 1
ATOM 1734 N N . ASP A 1 211 ? 15.833 -5.614 -26.792 1.00 90.19 211 ASP A N 1
ATOM 1735 C CA . ASP A 1 211 ? 16.623 -6.493 -27.654 1.00 90.19 211 ASP A CA 1
ATOM 1736 C C . ASP A 1 211 ? 17.618 -5.728 -28.535 1.00 90.19 211 ASP A C 1
ATOM 1738 O O . ASP A 1 211 ? 18.717 -6.245 -28.778 1.00 90.19 211 ASP A O 1
ATOM 1742 N N . GLU A 1 212 ? 17.268 -4.510 -28.960 1.00 89.81 212 GLU A N 1
ATOM 1743 C CA . GLU A 1 212 ? 18.135 -3.600 -29.724 1.00 89.81 212 GLU A CA 1
ATOM 1744 C C . GLU A 1 212 ? 19.329 -3.103 -28.881 1.00 89.81 212 GLU A C 1
ATOM 1746 O O . GLU A 1 212 ? 20.421 -2.895 -29.414 1.00 89.81 212 GLU A O 1
ATOM 1751 N N . HIS A 1 213 ? 19.174 -3.020 -27.556 1.00 89.69 213 HIS A N 1
ATOM 1752 C CA . HIS A 1 213 ? 20.238 -2.669 -26.611 1.00 89.69 213 HIS A CA 1
ATOM 1753 C C . HIS A 1 213 ? 21.047 -3.895 -26.148 1.00 89.69 213 HIS A C 1
ATOM 1755 O O . HIS A 1 213 ? 20.883 -4.442 -25.053 1.00 89.69 213 HIS A O 1
ATOM 1761 N N . THR A 1 214 ? 21.951 -4.354 -27.016 1.00 89.25 214 THR A N 1
ATOM 1762 C CA . THR A 1 214 ? 22.766 -5.572 -26.811 1.00 89.25 214 THR A CA 1
ATOM 1763 C C . THR A 1 214 ? 23.742 -5.532 -25.628 1.00 89.25 214 THR A C 1
ATOM 1765 O O . THR A 1 214 ? 24.260 -6.574 -25.208 1.00 89.25 214 THR A O 1
ATOM 1768 N N . GLU A 1 215 ? 23.995 -4.348 -25.077 1.00 90.69 215 GLU A N 1
ATOM 1769 C CA . GLU A 1 215 ? 24.834 -4.114 -23.907 1.00 90.69 215 GLU A CA 1
ATOM 1770 C C . GLU A 1 215 ? 24.173 -4.514 -22.577 1.00 90.69 215 GLU A C 1
ATOM 1772 O O . GLU A 1 215 ? 24.899 -4.735 -21.605 1.00 90.69 215 GLU A O 1
ATOM 1777 N N . PHE A 1 216 ? 22.844 -4.677 -22.536 1.00 92.06 216 PHE A N 1
ATOM 1778 C CA . PHE A 1 216 ? 22.092 -5.079 -21.342 1.00 92.06 216 PHE A CA 1
ATOM 1779 C C . PHE A 1 216 ? 21.519 -6.494 -21.447 1.00 92.06 216 PHE A C 1
ATOM 1781 O O . PHE A 1 216 ? 21.502 -7.130 -22.509 1.00 92.06 216 PHE A O 1
ATOM 1788 N N . ARG A 1 217 ? 21.035 -6.999 -20.308 1.00 91.00 217 ARG A N 1
ATOM 1789 C CA . ARG A 1 217 ? 20.194 -8.200 -20.260 1.00 91.00 217 ARG A CA 1
ATOM 1790 C C . ARG A 1 217 ? 18.923 -7.983 -21.082 1.00 91.00 217 ARG A C 1
ATOM 1792 O O . ARG A 1 217 ? 18.304 -6.931 -20.995 1.00 91.00 217 ARG A O 1
ATOM 1799 N N . ASN A 1 218 ? 18.502 -9.009 -21.814 1.00 91.00 218 ASN A N 1
ATOM 1800 C CA . ASN A 1 218 ? 17.215 -9.061 -22.518 1.00 91.00 218 ASN A CA 1
ATOM 1801 C C . ASN A 1 218 ? 16.074 -9.581 -21.621 1.00 91.00 218 ASN A C 1
ATOM 1803 O O . ASN A 1 218 ? 15.109 -10.185 -22.084 1.00 91.00 218 ASN A O 1
ATOM 1807 N N . GLU A 1 219 ? 16.201 -9.355 -20.317 1.00 92.06 219 GLU A N 1
ATOM 1808 C CA . GLU A 1 219 ? 15.219 -9.711 -19.305 1.00 92.06 219 GLU A CA 1
ATOM 1809 C C . GLU A 1 219 ? 15.008 -8.504 -18.390 1.00 92.06 219 GLU A C 1
ATOM 1811 O O . GLU A 1 219 ? 15.915 -7.687 -18.210 1.00 92.06 219 GLU A O 1
ATOM 1816 N N . LEU A 1 220 ? 13.825 -8.397 -17.789 1.00 90.94 220 LEU A N 1
ATOM 1817 C CA . LEU A 1 220 ? 13.476 -7.307 -16.882 1.00 90.94 220 LEU A CA 1
ATOM 1818 C C . LEU A 1 220 ? 12.898 -7.860 -15.588 1.00 90.94 220 LEU A C 1
ATOM 1820 O O . LEU A 1 220 ? 12.165 -8.845 -15.603 1.00 90.94 220 LEU A O 1
ATOM 1824 N N . SER A 1 221 ? 13.142 -7.177 -14.474 1.00 89.50 221 SER A N 1
ATOM 1825 C CA . SER A 1 221 ? 12.315 -7.377 -13.284 1.00 89.50 221 SER A CA 1
ATOM 1826 C C . SER A 1 221 ? 10.862 -7.015 -13.614 1.00 89.50 221 SER A C 1
ATOM 1828 O O . SER A 1 221 ? 10.584 -5.936 -14.149 1.00 89.50 221 SER A O 1
ATOM 1830 N N . VAL A 1 222 ? 9.926 -7.910 -13.282 1.00 85.94 222 VAL A N 1
ATOM 1831 C CA . VAL A 1 222 ? 8.479 -7.672 -13.412 1.00 85.94 222 VAL A CA 1
ATOM 1832 C C . VAL A 1 222 ? 8.097 -6.403 -12.660 1.00 85.94 222 VAL A C 1
ATOM 1834 O O . VAL A 1 222 ? 7.322 -5.596 -13.172 1.00 85.94 222 VAL A O 1
ATOM 1837 N N . TYR A 1 223 ? 8.666 -6.214 -11.469 1.00 80.00 223 TYR A N 1
ATOM 1838 C CA . TYR A 1 223 ? 8.433 -5.032 -10.653 1.00 80.00 223 TYR A CA 1
ATOM 1839 C C . TYR A 1 223 ? 8.901 -3.760 -11.375 1.00 80.00 223 TYR A C 1
ATOM 1841 O O . TYR A 1 223 ? 8.098 -2.849 -11.591 1.00 80.00 223 TYR A O 1
ATOM 1849 N N . ALA A 1 224 ? 10.157 -3.732 -11.833 1.00 80.88 224 ALA A N 1
ATOM 1850 C CA . ALA A 1 224 ? 10.734 -2.567 -12.505 1.00 80.88 224 ALA A CA 1
ATOM 1851 C C . ALA A 1 224 ? 9.940 -2.174 -13.763 1.00 80.88 224 ALA A C 1
ATOM 1853 O O . ALA A 1 224 ? 9.646 -0.997 -13.973 1.00 80.88 224 ALA A O 1
ATOM 1854 N N . LEU A 1 225 ? 9.532 -3.162 -14.568 1.00 90.31 225 LEU A N 1
ATOM 1855 C CA . LEU A 1 225 ? 8.720 -2.938 -15.763 1.00 90.31 225 LEU A CA 1
ATOM 1856 C C . LEU A 1 225 ? 7.332 -2.380 -15.418 1.00 90.31 225 LEU A C 1
ATOM 1858 O O . LEU A 1 225 ? 6.911 -1.375 -15.991 1.00 90.31 225 LEU A O 1
ATOM 1862 N N . VAL A 1 226 ? 6.619 -3.001 -14.472 1.00 84.44 226 VAL A N 1
ATOM 1863 C CA . VAL A 1 226 ? 5.278 -2.552 -14.061 1.00 84.44 226 VAL A CA 1
ATOM 1864 C C . VAL A 1 226 ? 5.333 -1.139 -13.483 1.00 84.44 226 VAL A C 1
ATOM 1866 O O . VAL A 1 226 ? 4.505 -0.306 -13.853 1.00 84.44 226 VAL A O 1
ATOM 1869 N N . SER A 1 227 ? 6.306 -0.854 -12.615 1.00 79.62 227 SER A N 1
ATOM 1870 C CA . SER A 1 227 ? 6.479 0.467 -12.004 1.00 79.62 227 SER A CA 1
ATOM 1871 C C . SER A 1 227 ? 6.777 1.536 -13.063 1.00 79.62 227 SER A C 1
ATOM 1873 O O . SER A 1 227 ? 6.112 2.575 -13.095 1.00 79.62 227 SER A O 1
ATOM 1875 N N . ALA A 1 228 ? 7.681 1.254 -14.010 1.00 82.56 228 ALA A N 1
ATOM 1876 C CA . ALA A 1 228 ? 7.999 2.166 -15.109 1.00 82.56 228 ALA A CA 1
ATOM 1877 C C . ALA A 1 228 ? 6.785 2.451 -16.011 1.00 82.56 228 ALA A C 1
ATOM 1879 O O . ALA A 1 228 ? 6.502 3.607 -16.334 1.00 82.56 228 ALA A O 1
ATOM 1880 N N . MET A 1 229 ? 6.020 1.417 -16.374 1.00 87.00 229 MET A N 1
ATOM 1881 C CA . MET A 1 229 ? 4.800 1.564 -17.177 1.00 87.00 229 MET A CA 1
ATOM 1882 C C . MET A 1 229 ? 3.717 2.356 -16.446 1.00 87.00 229 MET A C 1
ATOM 1884 O O . MET A 1 229 ? 3.056 3.195 -17.054 1.00 87.00 229 MET A O 1
ATOM 1888 N N . VAL A 1 230 ? 3.528 2.131 -15.144 1.00 79.75 230 VAL A N 1
ATOM 1889 C CA . VAL A 1 230 ? 2.596 2.935 -14.344 1.00 79.75 230 VAL A CA 1
ATOM 1890 C C . VAL A 1 230 ? 3.031 4.392 -14.332 1.00 79.75 230 VAL A C 1
ATOM 1892 O O . VAL A 1 230 ? 2.204 5.239 -14.646 1.00 79.75 230 VAL A O 1
ATOM 1895 N N . CYS A 1 231 ? 4.306 4.669 -14.044 1.00 77.75 231 CYS A N 1
ATOM 1896 C CA . CYS A 1 231 ? 4.853 6.024 -13.976 1.00 77.75 231 CYS A CA 1
ATOM 1897 C C . CYS A 1 231 ? 4.605 6.808 -15.274 1.00 77.75 231 CYS A C 1
ATOM 1899 O O . CYS A 1 231 ? 4.064 7.917 -15.239 1.00 77.75 231 CYS A O 1
ATOM 1901 N N . VAL A 1 232 ? 4.913 6.201 -16.427 1.00 80.69 232 VAL A N 1
ATOM 1902 C CA . VAL A 1 232 ? 4.635 6.808 -17.736 1.00 80.69 232 VAL A CA 1
ATOM 1903 C C . VAL A 1 232 ? 3.133 7.019 -17.922 1.00 80.69 232 VAL A C 1
ATOM 1905 O O . VAL A 1 232 ? 2.715 8.118 -18.265 1.00 80.69 232 VAL A O 1
ATOM 1908 N N . ASN A 1 233 ? 2.295 6.017 -17.648 1.00 77.69 233 ASN A N 1
ATOM 1909 C CA . ASN A 1 233 ? 0.851 6.138 -17.856 1.00 77.69 233 ASN A CA 1
ATOM 1910 C C . ASN A 1 233 ? 0.220 7.244 -16.990 1.00 77.69 233 ASN A C 1
ATOM 1912 O O . ASN A 1 233 ? -0.567 8.044 -17.493 1.00 77.69 233 ASN A O 1
ATOM 1916 N N . THR A 1 234 ? 0.583 7.321 -15.708 1.00 70.00 234 THR A N 1
ATOM 1917 C CA . THR A 1 234 ? 0.045 8.320 -14.773 1.00 70.00 234 THR A CA 1
ATOM 1918 C C . THR A 1 234 ? 0.451 9.737 -15.157 1.00 70.00 234 THR A C 1
ATOM 1920 O O . THR A 1 234 ? -0.382 10.636 -15.094 1.00 70.00 234 THR A O 1
ATOM 1923 N N . ALA A 1 235 ? 1.680 9.929 -15.650 1.00 66.88 235 ALA A N 1
ATOM 1924 C CA . ALA A 1 235 ? 2.139 11.231 -16.133 1.00 66.88 235 ALA A CA 1
ATOM 1925 C C . ALA A 1 235 ? 1.286 11.772 -17.300 1.00 66.88 235 ALA A C 1
ATOM 1927 O O . ALA A 1 235 ? 1.135 12.985 -17.434 1.00 66.88 235 ALA A O 1
ATOM 1928 N N . TRP A 1 236 ? 0.697 10.887 -18.115 1.00 65.69 236 TRP A N 1
ATOM 1929 C CA . TRP A 1 236 ? -0.175 11.257 -19.236 1.00 65.69 236 TRP A CA 1
ATOM 1930 C C . TRP A 1 236 ? -1.658 11.366 -18.860 1.00 65.69 236 TRP A C 1
ATOM 1932 O O . TRP A 1 236 ? -2.370 12.185 -19.436 1.00 65.69 236 TRP A O 1
ATOM 1942 N N . VAL A 1 237 ? -2.143 10.573 -17.899 1.00 57.66 237 VAL A N 1
ATOM 1943 C CA . VAL A 1 237 ? -3.549 10.616 -17.452 1.00 57.66 237 VAL A CA 1
ATOM 1944 C C . VAL A 1 237 ? -3.837 11.842 -16.577 1.00 57.66 237 VAL A C 1
ATOM 1946 O O . VAL A 1 237 ? -4.914 12.424 -16.694 1.00 57.66 237 VAL A O 1
ATOM 1949 N N . ASP A 1 238 ? -2.874 12.293 -15.767 1.00 46.38 238 ASP A N 1
ATOM 1950 C CA . ASP A 1 238 ? -3.016 13.508 -14.947 1.00 46.38 238 ASP A CA 1
ATOM 1951 C C . ASP A 1 238 ? -2.878 14.813 -15.767 1.00 46.38 238 ASP A C 1
ATOM 1953 O O . ASP A 1 238 ? -3.181 15.906 -15.275 1.00 46.38 238 ASP A O 1
ATOM 1957 N N . ALA A 1 239 ? -2.482 14.724 -17.043 1.00 43.38 239 ALA A N 1
ATOM 1958 C CA . ALA A 1 239 ? -2.294 15.854 -17.952 1.00 43.38 239 ALA A CA 1
ATOM 1959 C C . ALA A 1 239 ? -3.628 16.411 -18.496 1.00 43.38 239 ALA A C 1
ATOM 1961 O O . ALA A 1 239 ? -3.905 16.414 -19.691 1.00 43.38 239 ALA A O 1
ATOM 1962 N N . SER A 1 240 ? -4.449 16.973 -17.610 1.00 33.34 240 SER A N 1
ATOM 1963 C CA . SER A 1 240 ? -5.550 17.889 -17.969 1.00 33.34 240 SER A CA 1
ATOM 1964 C C . SER A 1 240 ? -5.065 19.299 -18.372 1.00 33.34 240 SER A C 1
ATOM 1966 O O . SER A 1 240 ? -5.872 20.204 -18.581 1.00 33.34 240 SER A O 1
ATOM 1968 N N . LEU A 1 241 ? -3.752 19.495 -18.541 1.00 34.12 241 LEU A N 1
ATOM 1969 C CA . LEU A 1 241 ? -3.130 20.694 -19.106 1.00 34.12 241 LEU A CA 1
ATOM 1970 C C . LEU A 1 241 ? -1.975 20.286 -20.035 1.00 34.12 241 LEU A C 1
ATOM 1972 O O . LEU A 1 241 ? -1.210 19.390 -19.670 1.00 34.12 241 LEU A O 1
ATOM 1976 N N . PRO A 1 242 ? -1.788 20.951 -21.192 1.00 33.81 242 PRO A N 1
ATOM 1977 C CA . PRO A 1 242 ? -0.643 20.704 -22.055 1.00 33.81 242 PRO A CA 1
ATOM 1978 C C . PRO A 1 242 ? 0.604 21.263 -21.364 1.00 33.81 242 PRO A C 1
ATOM 1980 O O . PRO A 1 242 ? 0.852 22.468 -21.370 1.00 33.81 242 PRO A O 1
ATOM 1983 N N . ARG A 1 243 ? 1.376 20.392 -20.717 1.00 40.38 243 ARG A N 1
ATOM 1984 C CA . ARG A 1 243 ? 2.756 20.681 -20.328 1.00 40.38 243 ARG A CA 1
ATOM 1985 C C . ARG A 1 243 ? 3.665 19.881 -21.240 1.00 40.38 243 ARG A C 1
ATOM 1987 O O . ARG A 1 243 ? 3.413 18.701 -21.471 1.00 40.38 243 ARG A O 1
ATOM 1994 N N . GLU A 1 244 ? 4.723 20.518 -21.731 1.00 35.59 244 GLU A N 1
ATOM 1995 C CA . GLU A 1 244 ? 5.864 19.760 -22.233 1.00 35.59 244 GLU A CA 1
ATOM 1996 C C . GLU A 1 244 ? 6.310 18.803 -21.117 1.00 35.59 244 GLU A C 1
ATOM 1998 O O . GLU A 1 244 ? 6.416 19.233 -19.959 1.00 35.59 244 GLU A O 1
ATOM 2003 N N . PRO A 1 245 ? 6.491 17.506 -21.415 1.00 40.28 245 PRO A N 1
ATOM 2004 C CA . PRO A 1 245 ? 6.910 16.545 -20.414 1.00 40.28 245 PRO A CA 1
ATOM 2005 C C . PRO A 1 245 ? 8.235 17.028 -19.830 1.00 40.28 245 PRO A C 1
ATOM 2007 O O . PRO A 1 245 ? 9.225 17.192 -20.545 1.00 40.28 245 PRO A O 1
ATOM 2010 N N . VAL A 1 246 ? 8.250 17.283 -18.521 1.00 41.03 246 VAL A N 1
ATOM 2011 C CA . VAL A 1 246 ? 9.501 17.490 -17.792 1.00 41.03 246 VAL A CA 1
ATOM 2012 C C . VAL A 1 246 ? 10.350 16.261 -18.083 1.00 41.03 246 VAL A C 1
ATOM 2014 O O . VAL A 1 246 ? 9.894 15.147 -17.824 1.00 41.03 246 VAL A O 1
ATOM 2017 N N . SER A 1 247 ? 11.538 16.456 -18.666 1.00 40.06 247 SER A N 1
ATOM 2018 C CA . SER A 1 247 ? 12.463 15.360 -18.963 1.00 40.06 247 SER A CA 1
ATOM 2019 C C . SER A 1 247 ? 12.544 14.438 -17.740 1.00 40.06 247 SER A C 1
ATOM 2021 O O . SER A 1 247 ? 12.949 14.916 -16.670 1.00 40.06 247 SER A O 1
ATOM 2023 N N . PRO A 1 248 ? 12.143 13.153 -17.858 1.00 46.41 248 PRO A N 1
ATOM 2024 C CA . PRO A 1 248 ? 12.099 12.222 -16.734 1.00 46.41 248 PRO A CA 1
ATOM 2025 C C . PRO A 1 248 ? 13.402 12.227 -15.927 1.00 46.41 248 PRO A C 1
ATOM 2027 O O . PRO A 1 248 ? 13.357 12.184 -14.702 1.00 46.41 248 PRO A O 1
ATOM 2030 N N . ALA A 1 249 ? 14.541 12.433 -16.596 1.00 46.78 249 ALA A N 1
ATOM 2031 C CA . ALA A 1 249 ? 15.874 12.473 -16.005 1.00 46.78 249 ALA A CA 1
ATOM 2032 C C . ALA A 1 249 ? 16.008 13.406 -14.780 1.00 46.78 249 ALA A C 1
ATOM 2034 O O . ALA A 1 249 ? 16.586 13.007 -13.776 1.00 46.78 249 ALA A O 1
ATOM 2035 N N . VAL A 1 250 ? 15.433 14.617 -14.799 1.00 41.00 250 VAL A N 1
ATOM 2036 C CA . VAL A 1 250 ? 15.694 15.624 -13.742 1.00 41.00 250 VAL A CA 1
ATOM 2037 C C . VAL A 1 250 ? 14.907 15.342 -12.456 1.00 41.00 250 VAL A C 1
ATOM 2039 O O . VAL A 1 250 ? 15.402 15.575 -11.354 1.00 41.00 250 VAL A O 1
ATOM 2042 N N . CYS A 1 251 ? 13.691 14.799 -12.571 1.00 51.44 251 CYS A N 1
ATOM 2043 C CA . CYS A 1 251 ? 12.896 14.390 -11.408 1.00 51.44 251 CYS A CA 1
ATOM 2044 C C . CYS A 1 251 ? 13.357 13.020 -10.866 1.00 51.44 251 CYS A C 1
ATOM 2046 O O . CYS A 1 251 ? 13.235 12.745 -9.673 1.00 51.44 251 CYS A O 1
ATOM 2048 N N . HIS A 1 252 ? 13.942 12.185 -11.733 1.00 59.12 252 HIS A N 1
ATOM 2049 C CA . HIS A 1 252 ? 14.387 10.832 -11.406 1.00 59.12 252 HIS A CA 1
ATOM 2050 C C . HIS A 1 252 ? 15.743 10.781 -10.720 1.00 59.12 252 HIS A C 1
ATOM 2052 O O . HIS A 1 252 ? 15.893 10.031 -9.759 1.00 59.12 252 HIS A O 1
ATOM 2058 N N . GLU A 1 253 ? 16.686 11.627 -11.126 1.00 62.94 253 GLU A N 1
ATOM 2059 C CA . GLU A 1 253 ? 17.999 11.693 -10.487 1.00 62.94 253 GLU A CA 1
ATOM 2060 C C . GLU A 1 253 ? 17.888 12.185 -9.033 1.00 62.94 253 GLU A C 1
ATOM 2062 O O . GLU A 1 253 ? 18.476 11.597 -8.126 1.00 62.94 253 GLU A O 1
ATOM 2067 N N . GLN A 1 254 ? 17.044 13.192 -8.770 1.00 65.81 254 GLN A N 1
ATOM 2068 C CA . GLN A 1 254 ? 16.776 13.662 -7.404 1.00 65.81 254 GLN A CA 1
ATOM 2069 C C . GLN A 1 254 ? 16.047 12.609 -6.561 1.00 65.81 254 GLN A C 1
ATOM 2071 O O . GLN A 1 254 ? 16.406 12.394 -5.403 1.00 65.81 254 GLN A O 1
ATOM 2076 N N . ALA A 1 255 ? 15.046 11.929 -7.127 1.00 69.75 255 ALA A N 1
ATOM 2077 C CA . ALA A 1 255 ? 14.335 10.858 -6.435 1.00 69.75 255 ALA A CA 1
ATOM 2078 C C . ALA A 1 255 ? 15.261 9.679 -6.103 1.00 69.75 255 ALA A C 1
ATOM 2080 O O . ALA A 1 255 ? 15.277 9.225 -4.960 1.00 69.75 255 ALA A O 1
ATOM 2081 N N . GLY A 1 256 ? 16.074 9.240 -7.066 1.00 75.50 256 GLY A N 1
ATOM 2082 C CA . GLY A 1 256 ? 17.059 8.173 -6.899 1.00 75.50 256 GLY A CA 1
ATOM 2083 C C . GLY A 1 256 ? 18.090 8.505 -5.823 1.00 75.50 256 GLY A C 1
ATOM 2084 O O . GLY A 1 256 ? 18.265 7.725 -4.893 1.00 75.50 256 GLY A O 1
ATOM 2085 N N . GLN A 1 257 ? 18.674 9.708 -5.856 1.00 78.19 257 GLN A N 1
ATOM 2086 C CA . GLN A 1 257 ? 19.627 10.163 -4.835 1.00 78.19 257 GLN A CA 1
ATOM 2087 C C . GLN A 1 257 ? 19.017 10.187 -3.426 1.00 78.19 257 GLN A C 1
ATOM 2089 O O . GLN A 1 257 ? 19.674 9.820 -2.448 1.00 78.19 257 GLN A O 1
ATOM 2094 N N . VAL A 1 258 ? 17.756 10.612 -3.296 1.00 78.69 258 VAL A N 1
ATOM 2095 C CA . VAL A 1 258 ? 17.072 10.643 -1.997 1.00 78.69 258 VAL A CA 1
ATOM 2096 C C . VAL A 1 258 ? 16.721 9.232 -1.517 1.00 78.69 258 VAL A C 1
ATOM 2098 O O . VAL A 1 258 ? 16.875 8.951 -0.326 1.00 78.69 258 VAL A O 1
ATOM 2101 N N . ILE A 1 259 ? 16.299 8.335 -2.413 1.00 85.38 259 ILE A N 1
ATOM 2102 C CA . ILE A 1 259 ? 16.062 6.921 -2.089 1.00 85.38 259 ILE A CA 1
ATOM 2103 C C . ILE A 1 259 ? 17.370 6.263 -1.649 1.00 85.38 259 ILE A C 1
ATOM 2105 O O . ILE A 1 259 ? 17.403 5.662 -0.580 1.00 85.38 259 ILE A O 1
ATOM 2109 N N . ASP A 1 260 ? 18.464 6.440 -2.389 1.00 86.12 260 ASP A N 1
ATOM 2110 C CA . ASP A 1 260 ? 19.779 5.898 -2.034 1.00 86.12 260 ASP A CA 1
ATOM 2111 C C . ASP A 1 260 ? 20.253 6.409 -0.673 1.00 86.12 260 ASP A C 1
ATOM 2113 O O . ASP A 1 260 ? 20.715 5.631 0.164 1.00 86.12 260 ASP A O 1
ATOM 2117 N N . SER A 1 261 ? 20.070 7.703 -0.404 1.00 84.19 261 SER A N 1
ATOM 2118 C CA . SER A 1 261 ? 20.389 8.292 0.897 1.00 84.19 261 SER A CA 1
ATOM 2119 C C . SER A 1 261 ? 19.543 7.695 2.028 1.00 84.19 261 SER A C 1
ATOM 2121 O O . SER A 1 261 ? 20.067 7.371 3.099 1.00 84.19 261 SER A O 1
ATOM 2123 N N . ALA A 1 262 ? 18.240 7.507 1.792 1.00 86.62 262 ALA A N 1
ATOM 2124 C CA . ALA A 1 262 ? 17.343 6.876 2.751 1.00 86.62 262 ALA A CA 1
ATOM 2125 C C . ALA A 1 262 ? 17.748 5.421 3.016 1.00 86.62 262 ALA A C 1
ATOM 2127 O O . ALA A 1 262 ? 17.866 5.030 4.178 1.00 86.62 262 ALA A O 1
ATOM 2128 N N . MET A 1 263 ? 18.030 4.649 1.967 1.00 91.94 263 MET A N 1
ATOM 2129 C CA . MET A 1 263 ? 18.434 3.249 2.069 1.00 91.94 263 MET A CA 1
ATOM 2130 C C . MET A 1 263 ? 19.774 3.090 2.790 1.00 91.94 263 MET A C 1
ATOM 2132 O O . MET A 1 263 ? 19.858 2.296 3.724 1.00 91.94 263 MET A O 1
ATOM 2136 N N . ALA A 1 264 ? 20.777 3.914 2.473 1.00 88.44 264 ALA A N 1
ATOM 2137 C CA . ALA A 1 264 ? 22.065 3.901 3.166 1.00 88.44 264 ALA A CA 1
ATOM 2138 C C . ALA A 1 264 ? 21.926 4.226 4.666 1.00 88.44 264 ALA A C 1
ATOM 2140 O O . ALA A 1 264 ? 22.609 3.648 5.515 1.00 88.44 264 ALA A O 1
ATOM 2141 N N . MET A 1 265 ? 21.020 5.141 5.028 1.00 87.94 265 MET A N 1
ATOM 2142 C CA . MET A 1 265 ? 20.743 5.457 6.431 1.00 87.94 265 MET A CA 1
ATOM 2143 C C . MET A 1 265 ? 20.019 4.309 7.145 1.00 87.94 265 MET A C 1
ATOM 2145 O O . MET A 1 265 ? 20.367 3.984 8.280 1.00 87.94 265 MET A O 1
ATOM 2149 N N . ILE A 1 266 ? 19.040 3.674 6.494 1.00 92.00 266 ILE A N 1
ATOM 2150 C CA . ILE A 1 266 ? 18.366 2.480 7.021 1.00 92.00 266 ILE A CA 1
ATOM 2151 C C . ILE A 1 266 ? 19.375 1.367 7.294 1.00 92.00 266 ILE A C 1
ATOM 2153 O O . ILE A 1 266 ? 19.395 0.814 8.399 1.00 92.00 266 ILE A O 1
ATOM 2157 N N . GLU A 1 267 ? 20.214 1.069 6.308 1.00 91.88 267 GLU A N 1
ATOM 2158 C CA . GLU A 1 267 ? 21.224 0.021 6.375 1.00 91.88 267 GLU A CA 1
ATOM 2159 C C . GLU A 1 267 ? 22.234 0.287 7.497 1.00 91.88 267 GLU A C 1
ATOM 2161 O O . GLU A 1 267 ? 22.560 -0.614 8.265 1.00 91.88 267 GLU A O 1
ATOM 2166 N N . ARG A 1 268 ? 22.665 1.541 7.672 1.00 90.25 268 ARG A N 1
ATOM 2167 C CA . ARG A 1 268 ? 23.648 1.906 8.700 1.00 90.25 268 ARG A CA 1
ATOM 2168 C C . ARG A 1 268 ? 23.067 2.008 10.111 1.00 90.25 268 ARG A C 1
ATOM 2170 O O . ARG A 1 268 ? 23.755 1.694 11.080 1.00 90.25 268 ARG A O 1
ATOM 2177 N N . GLU A 1 269 ? 21.841 2.505 10.266 1.00 89.25 269 GLU A N 1
ATOM 2178 C CA . GLU A 1 269 ? 21.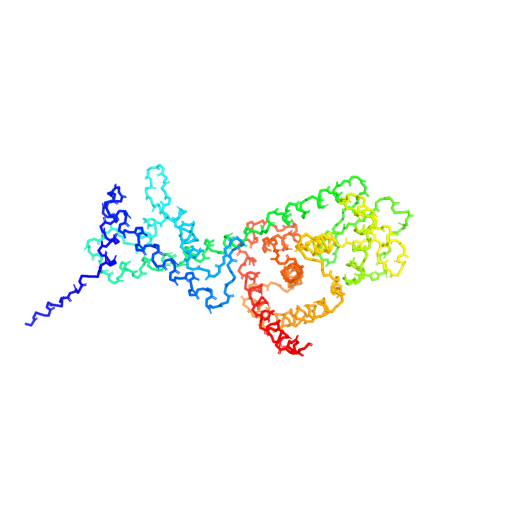328 2.939 11.578 1.00 89.25 269 GLU A CA 1
ATOM 2179 C C . GLU A 1 269 ? 20.196 2.062 12.118 1.00 89.25 269 GLU A C 1
ATOM 2181 O O . GLU A 1 269 ? 20.077 1.886 13.335 1.00 89.25 269 GLU A O 1
ATOM 2186 N N . ILE A 1 270 ? 19.366 1.495 11.241 1.00 90.81 270 ILE A N 1
ATOM 2187 C CA . ILE A 1 270 ? 18.159 0.764 11.639 1.00 90.81 270 ILE A CA 1
ATOM 2188 C C . ILE A 1 270 ? 18.409 -0.743 11.647 1.00 90.81 270 ILE A C 1
ATOM 2190 O O . ILE A 1 270 ? 18.179 -1.394 12.673 1.00 90.81 270 ILE A O 1
ATOM 2194 N N . ILE A 1 271 ? 18.927 -1.289 10.545 1.00 94.31 271 ILE A N 1
ATOM 2195 C CA . ILE A 1 271 ? 19.177 -2.729 10.381 1.00 94.31 271 ILE A CA 1
ATOM 2196 C C . ILE A 1 271 ? 20.078 -3.306 11.494 1.00 94.31 271 ILE A C 1
ATOM 2198 O O . ILE A 1 271 ? 19.670 -4.289 12.127 1.00 94.31 271 ILE A O 1
ATOM 2202 N N . PRO A 1 272 ? 21.209 -2.678 11.885 1.00 94.31 272 PRO A N 1
ATOM 2203 C CA . PRO A 1 272 ? 22.078 -3.227 12.928 1.00 94.31 272 PRO A CA 1
ATOM 2204 C C . PRO A 1 272 ? 21.399 -3.271 14.302 1.00 94.31 272 PRO A C 1
ATOM 2206 O O . PRO A 1 272 ? 21.775 -4.048 15.180 1.00 94.31 272 PRO A O 1
ATOM 2209 N N . GLY A 1 273 ? 20.388 -2.427 14.528 1.00 90.81 273 GLY A N 1
ATOM 2210 C CA . GLY A 1 273 ? 19.570 -2.463 15.736 1.00 90.81 273 GLY A CA 1
ATOM 2211 C C . GLY A 1 273 ? 18.697 -3.715 15.826 1.00 90.81 273 GLY A C 1
ATOM 2212 O O . GLY A 1 273 ? 18.513 -4.242 16.924 1.00 90.81 273 GLY A O 1
ATOM 2213 N N . PHE A 1 274 ? 18.178 -4.202 14.698 1.00 94.50 274 PHE A N 1
ATOM 2214 C CA . PHE A 1 274 ? 17.380 -5.427 14.641 1.00 94.50 274 PHE A CA 1
ATOM 2215 C C . PHE A 1 274 ? 18.242 -6.686 14.725 1.00 94.50 274 PHE A C 1
ATOM 2217 O O . PHE A 1 274 ? 17.886 -7.596 15.477 1.00 94.50 274 PHE A O 1
ATOM 2224 N N . ILE A 1 275 ? 19.398 -6.694 14.054 1.00 94.25 275 ILE A N 1
ATOM 2225 C CA . ILE A 1 275 ? 20.361 -7.804 14.115 1.00 94.25 275 ILE A CA 1
ATOM 2226 C C . ILE A 1 275 ? 20.873 -7.987 15.548 1.00 94.25 275 ILE A C 1
ATOM 2228 O O . ILE A 1 275 ? 20.729 -9.061 16.125 1.00 94.25 275 ILE A O 1
ATOM 2232 N N . ARG A 1 276 ? 21.356 -6.915 16.200 1.00 93.31 276 ARG A N 1
ATOM 2233 C CA . ARG A 1 276 ? 21.856 -6.987 17.591 1.00 93.31 276 ARG A CA 1
ATOM 2234 C C . ARG A 1 276 ? 20.812 -7.463 18.601 1.00 93.31 276 ARG A C 1
ATOM 2236 O O . ARG A 1 276 ? 21.169 -8.005 19.639 1.00 93.31 276 ARG A O 1
ATOM 2243 N N . LYS A 1 277 ? 19.526 -7.241 18.323 1.00 92.25 277 LYS A N 1
ATOM 2244 C CA . LYS A 1 277 ? 18.412 -7.696 19.169 1.00 92.25 277 LYS A CA 1
ATOM 2245 C C . LYS A 1 277 ? 17.947 -9.119 18.835 1.00 92.25 277 LYS A C 1
ATOM 2247 O O . LYS A 1 277 ? 16.941 -9.548 19.394 1.00 92.25 277 LYS A O 1
ATOM 2252 N N . GLY A 1 278 ? 18.612 -9.810 17.906 1.00 90.50 278 GLY A N 1
ATOM 2253 C CA . GLY A 1 278 ? 18.228 -11.141 17.430 1.00 90.50 278 GLY A CA 1
ATOM 2254 C C . GLY A 1 278 ? 16.865 -11.170 16.736 1.00 90.50 278 GLY A C 1
ATOM 2255 O O . GLY A 1 278 ? 16.218 -12.209 16.691 1.00 90.50 278 GLY A O 1
ATOM 2256 N N . LYS A 1 279 ? 16.382 -10.017 16.256 1.00 91.12 279 LYS A N 1
ATOM 2257 C CA . LYS A 1 279 ? 15.065 -9.883 15.613 1.00 91.12 279 LYS A CA 1
ATOM 2258 C C . LYS A 1 279 ? 15.133 -10.109 14.104 1.00 91.12 279 LYS A C 1
ATOM 2260 O O . LYS A 1 279 ? 14.105 -10.402 13.510 1.00 91.12 279 LYS A O 1
ATOM 2265 N N . LEU A 1 280 ? 16.314 -9.946 13.509 1.00 93.19 280 LEU A N 1
ATOM 2266 C CA . LEU A 1 280 ? 16.571 -10.096 12.081 1.00 93.19 280 LEU A CA 1
ATOM 2267 C C . LEU A 1 280 ? 17.838 -10.929 11.884 1.00 93.19 280 LEU A C 1
ATOM 2269 O O . LEU A 1 280 ? 18.850 -10.635 12.521 1.00 93.19 280 LEU A O 1
ATOM 2273 N N . ALA A 1 281 ? 17.774 -11.945 11.026 1.00 91.44 281 ALA A N 1
ATOM 2274 C CA . ALA A 1 281 ? 18.952 -12.690 10.600 1.00 91.44 281 ALA A CA 1
ATOM 2275 C C . ALA A 1 281 ? 19.691 -11.915 9.502 1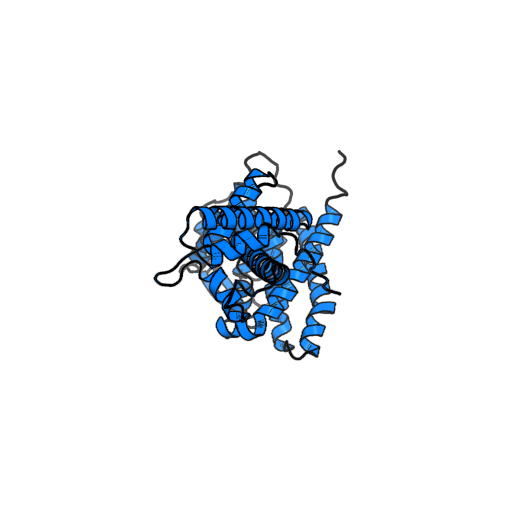.00 91.44 281 ALA A C 1
ATOM 2277 O O . ALA A 1 281 ? 19.055 -11.240 8.696 1.00 91.44 281 ALA A O 1
ATOM 2278 N N . GLU A 1 282 ? 21.018 -12.036 9.443 1.00 90.31 282 GLU A N 1
ATOM 2279 C CA . GLU A 1 282 ? 21.827 -11.373 8.407 1.00 90.31 282 GLU A CA 1
ATOM 2280 C C . GLU A 1 282 ? 21.425 -11.805 6.990 1.00 90.31 282 GLU A C 1
ATOM 2282 O O . GLU A 1 282 ? 21.407 -10.978 6.084 1.00 90.31 282 GLU A O 1
ATOM 2287 N N . SER A 1 283 ? 21.005 -13.063 6.821 1.00 88.25 283 SER A N 1
ATOM 2288 C CA . SER A 1 283 ? 20.518 -13.596 5.544 1.00 88.25 283 SER A CA 1
ATOM 2289 C C . SER A 1 283 ? 19.260 -12.898 5.023 1.00 88.25 283 SER A C 1
ATOM 2291 O O . SER A 1 283 ? 19.068 -12.841 3.819 1.00 88.25 283 SER A O 1
ATOM 2293 N N . ASP A 1 284 ? 18.417 -12.357 5.907 1.00 89.12 284 ASP A N 1
ATOM 2294 C CA . ASP A 1 284 ? 17.147 -11.718 5.531 1.00 89.12 284 ASP A CA 1
ATOM 2295 C C . ASP A 1 284 ? 17.315 -10.206 5.257 1.00 89.12 284 ASP A C 1
ATOM 2297 O O . ASP A 1 284 ? 16.356 -9.514 4.910 1.00 89.12 284 ASP A O 1
ATOM 2301 N N . VAL A 1 285 ? 18.513 -9.645 5.473 1.00 90.31 285 VAL A N 1
ATOM 2302 C CA . VAL A 1 285 ? 18.751 -8.194 5.383 1.00 90.31 285 VAL A CA 1
ATOM 2303 C C . VAL A 1 285 ? 18.553 -7.687 3.963 1.00 90.31 285 VAL A C 1
ATOM 2305 O O . VAL A 1 285 ? 17.902 -6.658 3.774 1.00 90.31 285 VAL A O 1
ATOM 2308 N N . GLN A 1 286 ? 19.096 -8.402 2.978 1.00 88.31 286 GLN A N 1
ATOM 2309 C CA . GLN A 1 286 ? 19.032 -7.970 1.588 1.00 88.31 286 GLN A CA 1
ATOM 2310 C C . GLN A 1 286 ? 17.583 -7.932 1.090 1.00 88.31 286 GLN A C 1
ATOM 2312 O O . GLN A 1 286 ? 17.190 -6.941 0.483 1.00 88.31 286 GLN A O 1
ATOM 2317 N N . ASP A 1 287 ? 16.769 -8.931 1.436 1.00 86.94 287 ASP A N 1
ATOM 2318 C CA . ASP A 1 287 ? 15.344 -8.982 1.081 1.00 86.94 287 ASP A CA 1
ATOM 2319 C C . ASP A 1 287 ? 14.581 -7.780 1.653 1.00 86.94 287 ASP A C 1
ATOM 2321 O O . ASP A 1 287 ? 13.789 -7.139 0.962 1.00 86.94 287 ASP A O 1
ATOM 2325 N N . ILE A 1 288 ? 14.857 -7.416 2.914 1.00 90.69 288 ILE A N 1
ATOM 2326 C CA . ILE A 1 288 ? 14.246 -6.244 3.554 1.00 90.69 288 ILE A CA 1
ATOM 2327 C C . ILE A 1 288 ? 14.659 -4.953 2.852 1.00 90.69 288 ILE A C 1
ATOM 2329 O O . ILE A 1 288 ? 13.815 -4.076 2.646 1.00 90.69 288 ILE A O 1
ATOM 2333 N N . LEU A 1 289 ? 15.941 -4.806 2.513 1.00 89.56 289 LEU A N 1
ATOM 2334 C CA . LEU A 1 289 ? 16.441 -3.608 1.843 1.00 89.56 289 LEU A CA 1
ATOM 2335 C C . LEU A 1 289 ? 15.862 -3.486 0.430 1.00 89.56 289 LEU A C 1
ATOM 2337 O O . LEU A 1 289 ? 15.382 -2.409 0.080 1.00 89.56 289 LEU A O 1
ATOM 2341 N N . THR A 1 290 ? 15.827 -4.574 -0.337 1.00 85.56 290 THR A N 1
ATOM 2342 C CA . THR A 1 290 ? 15.236 -4.609 -1.681 1.00 85.56 290 THR A CA 1
ATOM 2343 C C . THR A 1 290 ? 13.742 -4.282 -1.627 1.00 85.56 290 THR A C 1
ATOM 2345 O O . THR A 1 290 ? 13.321 -3.300 -2.230 1.00 85.56 290 THR A O 1
ATOM 2348 N N . ALA A 1 291 ? 12.955 -4.980 -0.798 1.00 87.94 291 ALA A N 1
ATOM 2349 C CA . ALA A 1 291 ? 11.519 -4.714 -0.664 1.00 87.94 291 ALA A CA 1
ATOM 2350 C C . ALA A 1 291 ? 11.222 -3.276 -0.204 1.00 87.94 291 ALA A C 1
ATOM 2352 O O . ALA A 1 291 ? 10.239 -2.661 -0.619 1.00 87.94 291 ALA A O 1
ATOM 2353 N N . SER A 1 292 ? 12.068 -2.723 0.671 1.00 90.75 292 SER A N 1
ATOM 2354 C CA . SER A 1 292 ? 11.923 -1.341 1.135 1.00 90.75 292 SER A CA 1
ATOM 2355 C C . SER A 1 292 ? 12.274 -0.330 0.046 1.00 90.75 292 SER A C 1
ATOM 2357 O O . SER A 1 292 ? 11.597 0.690 -0.052 1.00 90.75 292 SER A O 1
ATOM 2359 N N . ARG A 1 293 ? 13.298 -0.596 -0.772 1.00 90.38 293 ARG A N 1
ATOM 2360 C CA . ARG A 1 293 ? 13.648 0.240 -1.926 1.00 90.38 293 ARG A CA 1
ATOM 2361 C C . ARG A 1 293 ? 12.511 0.248 -2.943 1.00 90.38 293 ARG A C 1
ATOM 2363 O O . ARG A 1 293 ? 12.060 1.334 -3.292 1.00 90.38 293 ARG A O 1
ATOM 2370 N N . ASP A 1 294 ? 11.999 -0.921 -3.316 1.00 84.12 294 ASP A N 1
ATOM 2371 C CA . ASP A 1 294 ? 10.880 -1.057 -4.255 1.00 84.12 294 ASP A CA 1
ATOM 2372 C C . ASP A 1 294 ? 9.646 -0.287 -3.753 1.00 84.12 294 ASP A C 1
ATOM 2374 O O . ASP A 1 294 ? 9.039 0.508 -4.468 1.00 84.12 294 ASP A O 1
ATOM 2378 N N . TYR A 1 295 ? 9.322 -0.400 -2.463 1.00 86.62 295 TYR A N 1
ATOM 2379 C CA . TYR A 1 295 ? 8.251 0.405 -1.873 1.00 86.62 295 TYR A CA 1
ATOM 2380 C C . TYR A 1 295 ? 8.480 1.923 -2.040 1.00 86.62 295 TYR A C 1
ATOM 2382 O O . TYR A 1 295 ? 7.548 2.665 -2.364 1.00 86.62 295 TYR A O 1
ATOM 2390 N N . LEU A 1 296 ? 9.700 2.414 -1.789 1.00 83.62 296 LEU A N 1
ATOM 2391 C CA . LEU A 1 296 ? 10.017 3.845 -1.884 1.00 83.62 296 LEU A CA 1
ATOM 2392 C C . LEU A 1 296 ? 10.028 4.337 -3.328 1.00 83.62 296 LEU A C 1
ATOM 2394 O O . LEU A 1 296 ? 9.624 5.472 -3.573 1.00 83.62 296 LEU A O 1
ATOM 2398 N N . GLU A 1 297 ? 10.455 3.499 -4.270 1.00 80.44 297 GLU A N 1
ATOM 2399 C CA . GLU A 1 297 ? 10.373 3.799 -5.694 1.00 80.44 297 GLU A CA 1
ATOM 2400 C C . GLU A 1 297 ? 8.911 3.970 -6.118 1.00 80.44 297 GLU A C 1
ATOM 2402 O O . GLU A 1 297 ? 8.549 5.025 -6.640 1.00 80.44 297 GLU A O 1
ATOM 2407 N N . ASP A 1 298 ? 8.027 3.021 -5.800 1.00 73.81 298 ASP A N 1
ATOM 2408 C CA . ASP A 1 298 ? 6.597 3.174 -6.094 1.00 73.81 298 ASP A CA 1
ATOM 2409 C C . ASP A 1 298 ? 6.020 4.450 -5.466 1.00 73.81 298 ASP A C 1
ATOM 2411 O O . ASP A 1 298 ? 5.298 5.203 -6.131 1.00 73.81 298 ASP A O 1
ATOM 2415 N N . LEU A 1 299 ? 6.384 4.737 -4.214 1.00 76.00 299 LEU A N 1
ATOM 2416 C CA . LEU A 1 299 ? 5.936 5.937 -3.515 1.00 76.00 299 LEU A CA 1
ATOM 2417 C C . LEU A 1 299 ? 6.399 7.226 -4.212 1.00 76.00 299 LEU A C 1
ATOM 2419 O O . LEU A 1 299 ? 5.610 8.161 -4.339 1.00 76.00 299 LEU A O 1
ATOM 2423 N N . CYS A 1 300 ? 7.657 7.287 -4.651 1.00 68.94 300 CYS A N 1
ATOM 2424 C CA . CYS A 1 300 ? 8.236 8.458 -5.310 1.00 68.94 300 CYS A CA 1
ATOM 2425 C C . CYS A 1 300 ? 7.714 8.671 -6.727 1.00 68.94 300 CYS A C 1
ATOM 2427 O O . CYS A 1 300 ? 7.473 9.810 -7.120 1.00 68.94 300 CYS A O 1
ATOM 2429 N N . PHE A 1 301 ? 7.579 7.595 -7.497 1.00 65.00 301 PHE A N 1
ATOM 2430 C CA . PHE A 1 301 ? 7.394 7.683 -8.944 1.00 65.00 301 PHE A CA 1
ATOM 2431 C C . PHE A 1 301 ? 5.946 7.519 -9.393 1.00 65.00 301 PHE A C 1
ATOM 2433 O O . PHE A 1 301 ? 5.586 8.011 -10.459 1.00 65.00 301 PHE A O 1
ATOM 2440 N N . SER A 1 302 ? 5.114 6.848 -8.596 1.00 57.66 302 SER A N 1
ATOM 2441 C CA . SER A 1 302 ? 3.699 6.626 -8.921 1.00 57.66 302 SER A CA 1
ATOM 2442 C C . SER A 1 302 ? 2.734 7.241 -7.908 1.00 57.66 302 SER A C 1
ATOM 2444 O O . SER A 1 302 ? 1.530 7.276 -8.149 1.00 57.66 302 SER A O 1
ATOM 2446 N N . GLY A 1 303 ? 3.235 7.692 -6.750 1.00 55.00 303 GLY A N 1
ATOM 2447 C CA . GLY A 1 303 ? 2.409 8.202 -5.652 1.00 55.00 303 GLY A CA 1
ATOM 2448 C C . GLY A 1 303 ? 1.508 7.145 -4.998 1.00 55.00 303 GLY A C 1
ATOM 2449 O O . GLY A 1 303 ? 0.773 7.472 -4.067 1.00 55.00 303 GLY A O 1
ATOM 2450 N N . ALA A 1 304 ? 1.564 5.888 -5.454 1.00 61.12 304 ALA A N 1
ATOM 2451 C CA . ALA A 1 304 ? 0.712 4.795 -5.009 1.00 61.12 304 ALA A CA 1
ATOM 2452 C C . ALA A 1 304 ? 1.526 3.509 -4.812 1.00 61.12 304 ALA A C 1
ATOM 2454 O O . ALA A 1 304 ? 2.100 2.948 -5.745 1.00 61.12 304 ALA A O 1
ATOM 2455 N N . THR A 1 305 ? 1.522 2.998 -3.587 1.00 73.19 305 THR A N 1
ATOM 2456 C CA . THR A 1 305 ? 2.226 1.766 -3.222 1.00 73.19 305 THR A CA 1
ATOM 2457 C C . THR A 1 305 ? 1.256 0.597 -3.130 1.00 73.19 305 THR A C 1
ATOM 2459 O O . THR A 1 305 ? 0.092 0.771 -2.766 1.00 73.19 305 THR A O 1
ATOM 2462 N N . ASP A 1 306 ? 1.745 -0.606 -3.414 1.00 72.44 306 ASP A N 1
ATOM 2463 C CA . ASP A 1 306 ? 1.076 -1.831 -2.982 1.00 72.44 306 ASP A CA 1
ATOM 2464 C C . ASP A 1 306 ? 1.238 -1.964 -1.447 1.00 72.44 306 ASP A C 1
ATOM 2466 O O . ASP A 1 306 ? 1.874 -1.138 -0.779 1.00 72.44 306 ASP A O 1
ATOM 2470 N N . SER A 1 307 ? 0.645 -2.992 -0.839 1.00 76.38 307 SER A N 1
ATOM 2471 C CA . SER A 1 307 ? 0.847 -3.220 0.594 1.00 76.38 307 SER A CA 1
ATOM 2472 C C . SER A 1 307 ? 2.304 -3.619 0.867 1.00 76.38 307 SER A C 1
ATOM 2474 O O . SER A 1 307 ? 2.867 -4.410 0.117 1.00 76.38 307 SER A O 1
ATOM 2476 N N . ILE A 1 308 ? 2.912 -3.142 1.960 1.00 76.19 308 ILE A N 1
ATOM 2477 C CA . ILE A 1 308 ? 4.297 -3.507 2.343 1.00 76.19 308 ILE A CA 1
ATOM 2478 C C . ILE A 1 308 ? 4.563 -5.031 2.289 1.00 76.19 308 ILE A C 1
ATOM 2480 O O . ILE A 1 308 ? 5.601 -5.420 1.754 1.00 76.19 308 ILE A O 1
ATOM 2484 N N . PRO A 1 309 ? 3.657 -5.912 2.775 1.00 78.88 309 PRO A N 1
ATOM 2485 C CA . PRO A 1 309 ? 3.850 -7.356 2.658 1.00 78.88 309 PRO A CA 1
ATOM 2486 C C . PRO A 1 309 ? 4.033 -7.843 1.220 1.00 78.88 309 PRO A C 1
ATOM 2488 O O . PRO A 1 309 ? 4.756 -8.807 1.014 1.00 78.88 309 PRO A O 1
ATOM 2491 N N . THR A 1 310 ? 3.390 -7.200 0.240 1.00 77.62 310 THR A N 1
ATOM 2492 C CA . THR A 1 310 ? 3.474 -7.580 -1.176 1.00 77.62 310 THR A CA 1
ATOM 2493 C C . THR A 1 310 ? 4.916 -7.532 -1.664 1.00 77.62 310 THR A C 1
ATOM 2495 O O . THR A 1 310 ? 5.390 -8.525 -2.198 1.00 77.62 310 THR A O 1
ATOM 2498 N N . TYR A 1 311 ? 5.635 -6.440 -1.392 1.00 81.62 311 TYR A N 1
ATOM 2499 C CA . TYR A 1 311 ? 7.031 -6.276 -1.810 1.00 81.62 311 TYR A CA 1
ATOM 2500 C C . TYR A 1 311 ? 7.947 -7.348 -1.212 1.00 81.62 311 TYR A C 1
ATOM 2502 O O . TYR A 1 311 ? 8.803 -7.888 -1.894 1.00 81.62 311 TYR A O 1
ATOM 2510 N N . PHE A 1 312 ? 7.749 -7.695 0.062 1.00 85.19 312 PHE A N 1
ATOM 2511 C CA . PHE A 1 312 ? 8.588 -8.694 0.725 1.00 85.19 312 PHE A CA 1
ATOM 2512 C C . PHE A 1 312 ? 8.243 -10.130 0.305 1.00 85.19 312 PHE A C 1
ATOM 2514 O O . PHE A 1 312 ? 9.132 -10.936 0.069 1.00 85.19 312 PHE A O 1
ATOM 2521 N N . LEU A 1 313 ? 6.954 -10.463 0.195 1.00 82.50 313 LEU A N 1
ATOM 2522 C CA . LEU A 1 313 ? 6.504 -11.806 -0.186 1.00 82.50 313 LEU A CA 1
ATOM 2523 C C . LEU A 1 313 ? 6.725 -12.106 -1.674 1.00 82.50 313 LEU A C 1
ATOM 2525 O O . LEU A 1 313 ? 6.798 -13.271 -2.052 1.00 82.50 313 LEU A O 1
ATOM 2529 N N . GLU A 1 314 ? 6.850 -11.080 -2.520 1.00 81.38 314 GLU A N 1
ATOM 2530 C CA . GLU A 1 314 ? 7.297 -11.256 -3.905 1.00 81.38 314 GLU A CA 1
ATOM 2531 C C . GLU A 1 314 ? 8.764 -11.699 -3.994 1.00 81.38 314 GLU A C 1
ATOM 2533 O O . GLU A 1 314 ? 9.086 -12.408 -4.942 1.00 81.38 314 GLU A O 1
ATOM 2538 N N . LEU A 1 315 ? 9.599 -11.348 -3.004 1.00 80.31 315 LEU A N 1
ATOM 2539 C CA . LEU A 1 315 ? 10.996 -11.788 -2.873 1.00 80.31 315 LEU A CA 1
ATOM 2540 C C . LEU A 1 315 ? 11.154 -13.054 -2.016 1.00 80.31 315 LEU A C 1
ATOM 2542 O O . LEU A 1 315 ? 12.225 -13.628 -1.953 1.00 80.31 315 LEU A O 1
ATOM 2546 N N . ARG A 1 316 ? 10.143 -13.484 -1.261 1.00 78.44 316 ARG A N 1
ATOM 2547 C CA . ARG A 1 316 ? 10.261 -14.652 -0.372 1.00 78.44 316 ARG A CA 1
ATOM 2548 C C . ARG A 1 316 ? 9.027 -15.517 -0.476 1.00 78.44 316 ARG A C 1
ATOM 2550 O O . ARG A 1 316 ? 8.152 -15.506 0.390 1.00 78.44 316 ARG A O 1
ATOM 2557 N N . THR A 1 317 ? 8.962 -16.258 -1.579 1.00 77.12 317 THR A N 1
ATOM 2558 C CA . THR A 1 317 ? 7.846 -17.158 -1.899 1.00 77.12 317 THR A CA 1
ATOM 2559 C C . THR A 1 317 ? 7.784 -18.374 -0.966 1.00 77.12 317 THR A C 1
ATOM 2561 O O . THR A 1 317 ? 6.724 -18.986 -0.825 1.00 77.12 317 THR A O 1
ATOM 2564 N N . ASP A 1 318 ? 8.889 -18.684 -0.278 1.00 80.56 318 ASP A N 1
ATOM 2565 C CA . ASP A 1 318 ? 9.008 -19.697 0.774 1.00 80.56 318 ASP A CA 1
ATOM 2566 C C . ASP A 1 318 ? 8.332 -19.282 2.093 1.00 80.56 318 ASP A C 1
ATOM 2568 O O . ASP A 1 318 ? 7.977 -20.138 2.906 1.00 80.56 318 ASP A O 1
ATOM 2572 N N . ILE A 1 319 ? 8.125 -17.980 2.309 1.00 83.50 319 ILE A N 1
ATOM 2573 C CA . ILE A 1 319 ? 7.534 -17.437 3.531 1.00 83.50 319 ILE A CA 1
ATOM 2574 C C . ILE A 1 319 ? 6.021 -17.281 3.358 1.00 83.50 319 ILE A C 1
ATOM 2576 O O . ILE A 1 319 ? 5.521 -16.583 2.479 1.00 83.50 319 ILE A O 1
ATOM 2580 N N . SER A 1 320 ? 5.255 -17.881 4.271 1.00 83.62 320 SER A N 1
ATOM 2581 C CA . SER A 1 320 ? 3.802 -17.681 4.310 1.00 83.62 320 SER A CA 1
ATOM 2582 C C . SER A 1 320 ? 3.419 -16.281 4.811 1.00 83.62 320 SER A C 1
ATOM 2584 O O . SER A 1 320 ? 4.131 -15.658 5.603 1.00 83.62 320 SER A O 1
ATOM 2586 N N . GLN A 1 321 ? 2.226 -15.804 4.442 1.00 79.00 321 GLN A N 1
ATOM 2587 C CA . GLN A 1 321 ? 1.700 -14.529 4.945 1.00 79.00 321 GLN A CA 1
ATOM 2588 C C . GLN A 1 321 ? 1.626 -14.489 6.484 1.00 79.00 321 GLN A C 1
ATOM 2590 O O . GLN A 1 321 ? 1.927 -13.460 7.087 1.00 79.00 321 GLN A O 1
ATOM 2595 N N . ASP A 1 322 ? 1.280 -15.603 7.132 1.00 81.31 322 ASP A N 1
ATOM 2596 C CA . ASP A 1 322 ? 1.242 -15.712 8.595 1.00 81.31 322 ASP A CA 1
ATOM 2597 C C . ASP A 1 322 ? 2.631 -15.578 9.226 1.00 81.31 322 ASP A C 1
ATOM 2599 O O . ASP A 1 322 ? 2.796 -14.935 10.268 1.00 81.31 322 ASP A O 1
ATOM 2603 N N . GLU A 1 323 ? 3.644 -16.169 8.596 1.00 83.12 323 GLU A N 1
ATOM 2604 C CA . GLU A 1 323 ? 5.025 -16.060 9.051 1.00 83.12 323 GLU A CA 1
ATOM 2605 C C . GLU A 1 323 ? 5.563 -14.639 8.872 1.00 83.12 323 GLU A C 1
ATOM 2607 O O . GLU A 1 323 ? 6.153 -14.085 9.807 1.00 83.12 323 GLU A O 1
ATOM 2612 N N . TYR A 1 324 ? 5.246 -13.991 7.748 1.00 89.62 324 TYR A N 1
ATOM 2613 C CA . TYR A 1 324 ? 5.498 -12.566 7.560 1.00 89.62 324 TYR A CA 1
ATOM 2614 C C . TYR A 1 324 ? 4.890 -11.730 8.694 1.00 89.62 324 TYR A C 1
ATOM 2616 O O . TYR A 1 324 ? 5.591 -10.922 9.312 1.00 89.62 324 TYR A O 1
ATOM 2624 N N . GLN A 1 325 ? 3.605 -11.942 9.014 1.00 83.56 325 GLN A N 1
ATOM 2625 C CA . GLN A 1 325 ? 2.911 -11.177 10.057 1.00 83.56 325 GLN A CA 1
ATOM 2626 C C . GLN A 1 325 ? 3.579 -11.327 11.428 1.00 83.56 325 GLN A C 1
ATOM 2628 O O . GLN A 1 325 ? 3.690 -10.350 12.171 1.00 83.56 325 GLN A O 1
ATOM 2633 N N . LYS A 1 326 ?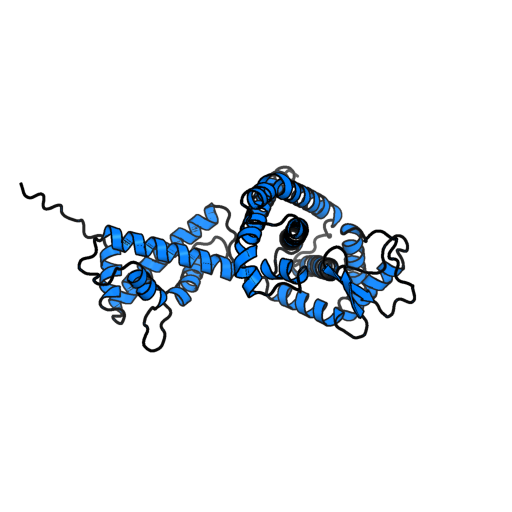 4.045 -12.535 11.760 1.00 85.31 326 LYS A N 1
ATOM 2634 C CA . LYS A 1 326 ? 4.671 -12.831 13.055 1.00 85.31 326 LYS A CA 1
ATOM 2635 C C . LYS A 1 326 ? 6.097 -12.298 13.163 1.00 85.31 326 LYS A C 1
ATOM 2637 O O . LYS A 1 326 ? 6.459 -11.762 14.211 1.00 85.31 326 LYS A O 1
ATOM 2642 N N . ARG A 1 327 ? 6.910 -12.471 12.119 1.00 89.38 327 ARG A N 1
ATOM 2643 C CA . ARG A 1 327 ? 8.366 -12.279 12.196 1.00 89.38 327 ARG A CA 1
ATOM 2644 C C . ARG A 1 327 ? 8.837 -10.976 11.556 1.00 89.38 327 ARG A C 1
ATOM 2646 O O . ARG A 1 327 ? 9.641 -10.266 12.155 1.00 89.38 327 ARG A O 1
ATOM 2653 N N . PHE A 1 328 ? 8.305 -10.624 10.389 1.00 90.69 328 PHE A N 1
ATOM 2654 C CA . PHE A 1 328 ? 8.875 -9.570 9.542 1.00 90.69 328 PHE A CA 1
ATOM 2655 C C . PHE A 1 328 ? 8.078 -8.268 9.546 1.00 90.69 328 PHE A C 1
ATOM 2657 O O . PHE A 1 328 ? 8.665 -7.197 9.407 1.00 90.69 328 PHE A O 1
ATOM 2664 N N . LYS A 1 329 ? 6.765 -8.323 9.796 1.00 90.38 329 LYS A N 1
ATOM 2665 C CA . LYS A 1 329 ? 5.868 -7.161 9.713 1.00 90.38 329 LYS A CA 1
ATOM 2666 C C . LYS A 1 329 ? 6.364 -5.947 10.498 1.00 90.38 329 LYS A C 1
ATOM 2668 O O . LYS A 1 329 ? 6.446 -4.854 9.955 1.00 90.38 329 LYS A O 1
ATOM 2673 N N . TYR A 1 330 ? 6.727 -6.130 11.768 1.00 90.56 330 TYR A N 1
ATOM 2674 C CA . TYR A 1 330 ? 7.204 -5.022 12.603 1.00 90.56 330 TYR A CA 1
ATOM 2675 C C . TYR A 1 330 ? 8.501 -4.398 12.067 1.00 90.56 330 TYR A C 1
ATOM 2677 O O . TYR A 1 330 ? 8.693 -3.186 12.168 1.00 90.56 330 TYR A O 1
ATOM 2685 N N . ILE A 1 331 ? 9.391 -5.219 11.507 1.00 92.50 331 ILE A N 1
ATOM 2686 C CA . ILE A 1 331 ? 10.682 -4.781 10.973 1.00 92.50 331 ILE A CA 1
ATOM 2687 C C . ILE A 1 331 ? 10.443 -3.988 9.691 1.00 92.50 331 ILE A C 1
ATOM 2689 O O . ILE A 1 331 ? 10.867 -2.837 9.618 1.00 92.50 331 ILE A O 1
ATOM 2693 N N . MET A 1 332 ? 9.681 -4.555 8.753 1.00 92.50 332 MET A N 1
ATOM 2694 C CA . MET A 1 332 ? 9.310 -3.909 7.494 1.00 92.50 332 MET A CA 1
ATOM 2695 C C . MET A 1 332 ? 8.565 -2.592 7.722 1.00 92.50 332 MET A C 1
ATOM 2697 O O . MET A 1 332 ? 8.981 -1.562 7.199 1.00 92.50 332 MET A O 1
ATOM 2701 N N . ASP A 1 333 ? 7.540 -2.579 8.582 1.00 85.06 333 ASP A N 1
ATOM 2702 C CA . ASP A 1 333 ? 6.815 -1.354 8.936 1.00 85.06 333 ASP A CA 1
ATOM 2703 C C . ASP A 1 333 ? 7.768 -0.284 9.498 1.00 85.06 333 ASP A C 1
ATOM 2705 O O . ASP A 1 333 ? 7.656 0.897 9.171 1.00 85.06 333 ASP A O 1
ATOM 2709 N N . THR A 1 334 ? 8.717 -0.684 10.354 1.00 88.06 334 THR A N 1
ATOM 2710 C CA . THR A 1 334 ? 9.676 0.243 10.970 1.00 88.06 334 THR A CA 1
ATOM 2711 C C . THR A 1 334 ? 10.650 0.803 9.940 1.00 88.06 334 THR A C 1
ATOM 2713 O O . THR A 1 334 ? 10.894 2.012 9.932 1.00 88.06 334 THR A O 1
ATOM 2716 N N . VAL A 1 335 ? 11.208 -0.057 9.086 1.00 89.88 335 VAL A N 1
ATOM 2717 C CA . VAL A 1 335 ? 12.155 0.328 8.036 1.00 89.88 335 VAL A CA 1
ATOM 2718 C C . VAL A 1 335 ? 11.484 1.277 7.048 1.00 89.88 335 VAL A C 1
ATOM 2720 O O . VAL A 1 335 ? 11.958 2.399 6.870 1.00 89.88 335 VAL A O 1
ATOM 2723 N N . VAL A 1 336 ? 10.331 0.892 6.500 1.00 88.81 336 VAL A N 1
ATOM 2724 C CA . VAL A 1 336 ? 9.577 1.699 5.533 1.00 88.81 336 VAL A CA 1
ATOM 2725 C C . VAL A 1 336 ? 9.138 3.031 6.139 1.00 88.81 336 VAL A C 1
ATOM 2727 O O . VAL A 1 336 ? 9.301 4.083 5.512 1.00 88.81 336 VAL A O 1
ATOM 2730 N N . ALA A 1 337 ? 8.633 3.037 7.378 1.00 82.69 337 ALA A N 1
ATOM 2731 C CA . ALA A 1 337 ? 8.243 4.277 8.046 1.00 82.69 337 ALA A CA 1
ATOM 2732 C C . ALA A 1 337 ? 9.436 5.226 8.228 1.00 82.69 337 ALA A C 1
ATOM 2734 O O . ALA A 1 337 ? 9.303 6.434 8.025 1.00 82.69 337 ALA A O 1
ATOM 2735 N N . ARG A 1 338 ? 10.611 4.699 8.593 1.00 85.31 338 ARG A N 1
ATOM 2736 C CA . ARG A 1 338 ? 11.827 5.505 8.745 1.00 85.31 338 ARG A CA 1
ATOM 2737 C C . ARG A 1 338 ? 12.340 6.025 7.412 1.00 85.31 338 ARG A C 1
ATOM 2739 O O . ARG A 1 338 ? 12.622 7.219 7.322 1.00 85.31 338 ARG A O 1
ATOM 2746 N N . ALA A 1 339 ? 12.379 5.181 6.391 1.00 85.56 339 ALA A N 1
ATOM 2747 C CA . ALA A 1 339 ? 12.814 5.574 5.062 1.00 85.56 339 ALA A CA 1
ATOM 2748 C C . ALA A 1 339 ? 11.895 6.654 4.475 1.00 85.56 339 ALA A C 1
ATOM 2750 O O . ALA A 1 339 ? 12.373 7.676 3.996 1.00 85.56 339 ALA A O 1
ATOM 2751 N N . THR A 1 340 ? 10.578 6.518 4.653 1.00 80.81 340 THR A N 1
ATOM 2752 C CA . THR A 1 340 ? 9.589 7.523 4.231 1.00 80.81 340 THR A CA 1
ATOM 2753 C C . THR A 1 340 ? 9.788 8.873 4.936 1.00 80.81 340 THR A C 1
ATOM 2755 O O . THR A 1 340 ? 9.610 9.927 4.326 1.00 80.81 340 THR A O 1
ATOM 2758 N N . VAL A 1 341 ? 10.160 8.880 6.223 1.00 80.19 341 VAL A N 1
ATOM 2759 C CA . VAL A 1 341 ? 10.463 10.126 6.955 1.00 80.19 341 VAL A CA 1
ATOM 2760 C C . VAL A 1 341 ? 11.705 10.814 6.388 1.00 80.19 341 VAL A C 1
ATOM 2762 O O . VAL A 1 341 ? 11.687 12.033 6.212 1.00 80.19 341 VAL A O 1
ATOM 2765 N N . ILE A 1 342 ? 12.762 10.052 6.096 1.00 78.69 342 ILE A N 1
ATOM 2766 C CA . ILE A 1 342 ? 13.998 10.574 5.493 1.00 78.69 342 ILE A CA 1
ATOM 2767 C C . ILE A 1 342 ? 13.693 11.151 4.112 1.00 78.69 342 ILE A C 1
ATOM 2769 O O . ILE A 1 342 ? 14.009 12.307 3.841 1.00 78.69 342 ILE A O 1
ATOM 2773 N N . LEU A 1 343 ? 12.964 10.384 3.306 1.00 79.38 343 LEU A N 1
ATOM 2774 C CA . LEU A 1 343 ? 12.545 10.762 1.967 1.00 79.38 343 LEU A CA 1
ATOM 2775 C C . LEU A 1 343 ? 11.780 12.087 1.979 1.00 79.38 343 LEU A C 1
ATOM 2777 O O . LEU A 1 343 ? 12.150 13.012 1.268 1.00 79.38 343 LEU A O 1
ATOM 2781 N N . ARG A 1 344 ? 10.785 12.244 2.861 1.00 74.00 344 ARG A N 1
ATOM 2782 C CA . ARG A 1 344 ? 10.020 13.499 3.009 1.00 74.00 344 ARG A CA 1
ATOM 2783 C C . ARG A 1 344 ? 10.876 14.680 3.459 1.00 74.00 344 ARG A C 1
ATOM 2785 O O . ARG A 1 344 ? 10.674 15.796 2.984 1.00 74.00 344 ARG A O 1
ATOM 2792 N N . ARG A 1 345 ? 11.809 14.453 4.388 1.00 76.00 345 ARG A N 1
ATOM 2793 C CA . ARG A 1 345 ? 12.724 15.493 4.882 1.00 76.00 345 ARG A CA 1
ATOM 2794 C C . ARG A 1 345 ? 13.609 16.018 3.757 1.00 76.00 345 ARG A C 1
ATOM 2796 O O . ARG A 1 345 ? 13.842 17.222 3.691 1.00 76.00 345 ARG A O 1
ATOM 2803 N N . ASP A 1 346 ? 14.109 15.124 2.915 1.00 72.31 346 ASP A N 1
ATOM 2804 C CA . ASP A 1 346 ? 15.139 15.459 1.938 1.00 72.31 346 ASP A CA 1
ATOM 2805 C C . ASP A 1 346 ? 14.528 15.901 0.594 1.00 72.31 346 ASP A C 1
ATOM 2807 O O . ASP A 1 346 ? 15.004 16.884 0.025 1.00 72.31 346 ASP A O 1
ATOM 2811 N N . PHE A 1 347 ? 13.367 15.363 0.190 1.00 66.00 347 PHE A N 1
ATOM 2812 C CA . PHE A 1 347 ? 12.546 15.943 -0.888 1.00 66.00 347 PHE A CA 1
ATOM 2813 C C . PHE A 1 347 ? 12.061 17.364 -0.560 1.00 66.00 347 PHE A C 1
ATOM 2815 O O . PHE A 1 347 ? 12.121 18.260 -1.403 1.00 66.00 347 PHE A O 1
ATOM 2822 N N . GLY A 1 348 ? 11.620 17.612 0.680 1.00 53.19 348 GLY A N 1
ATOM 2823 C CA . GLY A 1 348 ? 11.136 18.932 1.107 1.00 53.19 348 GLY A CA 1
ATOM 2824 C C . GLY A 1 348 ? 12.211 20.028 1.112 1.00 53.19 348 GLY A C 1
ATOM 2825 O O . GLY A 1 348 ? 11.885 21.210 1.025 1.00 53.19 348 GLY A O 1
ATOM 2826 N N . LYS A 1 349 ? 13.496 19.655 1.177 1.00 50.16 349 LYS A N 1
ATOM 2827 C CA . LYS A 1 349 ? 14.631 20.592 1.104 1.00 50.16 349 LYS A CA 1
ATOM 2828 C C . LYS A 1 349 ? 15.040 20.942 -0.330 1.00 50.16 349 LYS A C 1
ATOM 2830 O O . LYS A 1 349 ? 15.630 21.999 -0.530 1.00 50.16 349 LYS A O 1
ATOM 2835 N N . GLY A 1 350 ? 14.738 20.086 -1.310 1.00 45.31 350 GLY A N 1
ATOM 2836 C CA . GLY A 1 350 ? 15.028 20.336 -2.728 1.00 45.31 350 GLY A CA 1
ATOM 2837 C C . GLY A 1 350 ? 14.047 21.314 -3.385 1.00 45.31 350 GLY A C 1
ATOM 2838 O O . GLY A 1 350 ? 14.446 22.138 -4.204 1.00 45.31 350 GLY A O 1
ATOM 2839 N N . SER A 1 351 ? 12.777 21.297 -2.964 1.00 39.09 351 SER A N 1
ATOM 2840 C CA . SER A 1 351 ? 11.708 22.107 -3.572 1.00 39.09 351 SER A CA 1
ATOM 2841 C C . SER A 1 351 ? 11.773 23.612 -3.259 1.00 39.09 351 SER A C 1
ATOM 2843 O O . SER A 1 351 ? 11.087 24.393 -3.914 1.00 39.09 351 SER A O 1
ATOM 2845 N N . THR A 1 352 ? 12.572 24.056 -2.284 1.00 34.31 352 THR A N 1
ATOM 2846 C CA . THR A 1 352 ? 12.658 25.478 -1.886 1.00 34.31 352 THR A CA 1
ATOM 2847 C C . THR A 1 352 ? 13.730 26.276 -2.631 1.00 34.31 352 THR A C 1
ATOM 2849 O O . THR A 1 352 ? 13.895 27.463 -2.358 1.00 34.31 352 THR A O 1
ATOM 2852 N N . LYS A 1 353 ? 14.441 25.675 -3.596 1.00 34.91 353 LYS A N 1
ATOM 2853 C CA . LYS A 1 353 ? 15.470 26.366 -4.397 1.00 34.91 353 LYS A CA 1
ATOM 2854 C C . LYS A 1 353 ? 15.111 26.621 -5.866 1.00 34.91 353 LYS A C 1
ATOM 2856 O O . LYS A 1 353 ? 15.967 27.093 -6.602 1.00 34.91 353 LYS A O 1
ATOM 2861 N N . GLY A 1 354 ? 13.872 26.370 -6.291 1.00 33.88 354 GLY A N 1
ATOM 2862 C CA . GLY A 1 354 ? 13.491 26.440 -7.710 1.00 33.88 354 GLY A CA 1
ATOM 2863 C C . GLY A 1 354 ? 12.193 27.179 -8.016 1.00 33.88 354 GLY A C 1
ATOM 2864 O O . GLY A 1 354 ? 11.489 26.774 -8.929 1.00 33.88 354 GLY A O 1
ATOM 2865 N N . SER A 1 355 ? 11.835 28.219 -7.257 1.00 28.33 355 SER A N 1
ATOM 2866 C CA . SER A 1 355 ? 10.683 29.059 -7.610 1.00 28.33 355 SER A CA 1
ATOM 2867 C C . SER A 1 355 ? 10.960 30.532 -7.332 1.00 28.33 355 SER A C 1
ATOM 2869 O O . SER A 1 355 ? 10.320 31.157 -6.488 1.00 28.33 355 SER A O 1
ATOM 2871 N N . THR A 1 356 ? 11.909 31.081 -8.087 1.00 25.88 356 THR A N 1
ATOM 2872 C CA . THR A 1 356 ? 11.883 32.497 -8.454 1.00 25.88 356 THR A CA 1
ATOM 2873 C C . THR A 1 356 ? 12.304 32.612 -9.919 1.00 25.88 356 THR A C 1
ATOM 2875 O O . THR A 1 356 ? 13.481 32.445 -10.226 1.00 25.88 356 THR A O 1
ATOM 2878 N N . ILE A 1 357 ? 11.305 32.951 -10.746 1.00 29.22 357 ILE A N 1
ATOM 2879 C CA . ILE A 1 357 ? 11.303 33.207 -12.201 1.00 29.22 357 ILE A CA 1
ATOM 2880 C C . ILE A 1 357 ? 11.324 31.956 -13.079 1.00 29.22 357 ILE A C 1
ATOM 2882 O O . ILE A 1 357 ? 12.369 31.278 -13.153 1.00 29.22 357 ILE A O 1
#

pLDDT: mean 79.27, std 15.8, range [25.88, 95.31]

Organism: NCBI:txid2093361

Sequence (357 aa):
MSDSSNTEDNPDASAIRDFLRAPHGRRQFEAFFDLCRRETHTYLRHLSARGWQMPAGFDNSPDSYRDLAIDVLGPFLASRPGRPYYVVFDYFARHGITDFDKEPADNLVRHFRILLRGFARKEFTALKDIGNPQVAALKQRIRKVLLSPAYSIREDDCNHSKIVRSLESAGDIREGRPWIPRDQLLQMVYQAYLDTVNREDWCRHVFKFLDEHTEFRNELSVYALVSAMVCVNTAWVDASLPREPVSPAVCHEQAGQVIDSAMAMIEREIIPGFIRKGKLAESDVQDILTASRDYLEDLCFSGATDSIPTYFLELRTDISQDEYQKRFKYIMDTVVARATVILRRDFGKGSTKGSTI